Protein AF-A0A356QMM8-F1 (afdb_monomer_lite)

Sequence (227 aa):
PAAGADIGFFQDPDADRLAIASHTGDYLGEELTLALAADAVLMKSPGPVVINCSTSQLTVHLAQRHGAPCTLSAVGEANVVDEMLKRNAVLGGEGNGGVIDPRVGLVRDSFVAMALILERMAEGGTLTPLTNLIKDFPPLTIKKTKIVLPSGWSKQDVGNSFQRVADAFPEANVSRLDGVRIEFTDGWLLARASNTEPIVRIIAEAADEQQALSVIEHASKALLDQS

Structure (mmCIF, N/CA/C/O backbone):
data_AF-A0A356QMM8-F1
#
_entry.id   AF-A0A356QMM8-F1
#
loop_
_atom_site.group_PDB
_atom_site.id
_atom_site.type_symbol
_atom_site.label_atom_id
_atom_site.label_alt_id
_atom_site.label_comp_id
_atom_site.label_asym_id
_atom_site.label_entity_id
_atom_site.label_seq_id
_atom_site.pdbx_PDB_ins_code
_atom_site.Cartn_x
_atom_site.Cartn_y
_atom_site.Cartn_z
_atom_site.occupancy
_atom_site.B_iso_or_equiv
_atom_site.auth_seq_id
_atom_site.auth_comp_id
_atom_site.auth_asym_id
_atom_site.auth_atom_id
_atom_site.pdbx_PDB_model_num
ATOM 1 N N . PRO A 1 1 ? 20.519 14.710 -8.167 1.00 72.75 1 PRO A N 1
ATOM 2 C CA . PRO A 1 1 ? 21.406 14.197 -7.089 1.00 72.75 1 PRO A CA 1
ATOM 3 C C . PRO A 1 1 ? 22.885 14.333 -7.497 1.00 72.75 1 PRO A C 1
ATOM 5 O O . PRO A 1 1 ? 23.167 14.366 -8.691 1.00 72.75 1 PRO A O 1
ATOM 8 N N . ALA A 1 2 ? 23.824 14.407 -6.540 1.00 79.06 2 ALA A N 1
ATOM 9 C CA . ALA A 1 2 ? 25.257 14.614 -6.825 1.00 79.06 2 ALA A CA 1
ATOM 10 C C . ALA A 1 2 ? 25.879 13.526 -7.726 1.00 79.06 2 ALA A C 1
ATOM 12 O O . ALA A 1 2 ? 26.814 13.801 -8.467 1.00 79.06 2 ALA A O 1
ATOM 13 N N . ALA A 1 3 ? 25.329 12.310 -7.688 1.00 89.50 3 ALA A N 1
ATOM 14 C CA . ALA A 1 3 ? 25.775 11.179 -8.500 1.00 89.50 3 ALA A CA 1
ATOM 15 C C . ALA A 1 3 ? 25.244 11.183 -9.949 1.00 89.50 3 ALA A C 1
ATOM 17 O O . ALA A 1 3 ? 25.671 10.348 -10.736 1.00 89.50 3 ALA A O 1
ATOM 18 N N . GLY A 1 4 ? 24.298 12.065 -10.302 1.00 92.44 4 GLY A N 1
ATOM 19 C CA . GLY A 1 4 ? 23.699 12.092 -11.646 1.00 92.44 4 GLY A CA 1
ATOM 20 C C . GLY A 1 4 ? 22.912 10.830 -12.033 1.00 92.44 4 GLY A C 1
ATOM 21 O O . GLY A 1 4 ? 22.782 10.552 -13.216 1.00 92.44 4 GLY A O 1
ATOM 22 N N . ALA A 1 5 ? 22.425 10.058 -11.055 1.00 95.38 5 ALA A N 1
ATOM 23 C CA . ALA A 1 5 ? 21.687 8.813 -11.285 1.00 95.38 5 ALA A CA 1
ATOM 24 C C . ALA A 1 5 ? 20.228 9.046 -11.726 1.00 95.38 5 ALA A C 1
ATOM 26 O O . ALA A 1 5 ? 19.593 10.006 -11.281 1.00 95.38 5 ALA A O 1
ATOM 27 N N . ASP A 1 6 ? 19.690 8.120 -12.528 1.00 95.75 6 ASP A N 1
ATOM 28 C CA . ASP A 1 6 ? 18.309 8.151 -13.043 1.00 95.75 6 ASP A CA 1
ATOM 29 C C . ASP A 1 6 ? 17.243 7.757 -12.001 1.00 95.75 6 ASP A C 1
ATOM 31 O O . ASP A 1 6 ? 16.083 8.170 -12.085 1.00 95.75 6 ASP A O 1
ATOM 35 N N . ILE A 1 7 ? 17.633 6.954 -11.009 1.00 96.94 7 ILE A N 1
ATOM 36 C CA . ILE A 1 7 ? 16.779 6.457 -9.926 1.00 96.94 7 ILE A CA 1
ATOM 37 C C . ILE A 1 7 ? 17.621 6.172 -8.678 1.00 96.94 7 ILE A C 1
ATOM 39 O O . ILE A 1 7 ? 18.782 5.768 -8.775 1.00 96.94 7 ILE A O 1
ATOM 43 N N . GLY A 1 8 ? 17.037 6.397 -7.502 1.00 97.31 8 GLY A N 1
ATOM 44 C CA . GLY A 1 8 ? 17.577 5.968 -6.214 1.00 97.31 8 GLY A CA 1
ATOM 45 C C . GLY A 1 8 ? 16.727 4.858 -5.605 1.00 97.31 8 GLY A C 1
ATOM 46 O O . GLY A 1 8 ? 15.501 4.930 -5.657 1.00 97.31 8 GLY A O 1
ATOM 47 N N . PHE A 1 9 ? 17.381 3.868 -5.003 1.00 97.94 9 PHE A N 1
ATOM 48 C CA . PHE A 1 9 ? 16.753 2.736 -4.328 1.00 97.94 9 PHE A CA 1
ATOM 49 C C . PHE A 1 9 ? 17.145 2.714 -2.850 1.00 97.94 9 PHE A C 1
ATOM 51 O O . PHE A 1 9 ? 18.323 2.858 -2.522 1.00 97.94 9 PHE A O 1
ATOM 58 N N . PHE A 1 10 ? 16.165 2.514 -1.969 1.00 97.75 10 PHE A N 1
ATOM 59 C CA . PHE A 1 10 ? 16.355 2.437 -0.521 1.00 97.75 10 PHE A CA 1
ATOM 60 C C . PHE A 1 10 ? 15.723 1.149 -0.004 1.00 97.75 10 PHE A C 1
ATOM 62 O O . PHE A 1 10 ? 14.501 1.009 -0.025 1.00 97.75 10 PHE A O 1
ATOM 69 N N . GLN A 1 11 ? 16.562 0.215 0.434 1.00 97.94 11 GLN A N 1
ATOM 70 C CA . GLN A 1 11 ? 16.138 -1.056 1.015 1.00 97.94 11 GLN A CA 1
ATOM 71 C C . GLN A 1 11 ? 16.093 -0.963 2.538 1.00 97.94 11 GLN A C 1
ATOM 73 O O . GLN A 1 11 ? 16.835 -0.184 3.147 1.00 97.94 11 GLN A O 1
ATOM 78 N N . ASP A 1 12 ? 15.248 -1.782 3.150 1.00 96.75 12 ASP A N 1
ATOM 79 C CA . ASP A 1 12 ? 15.320 -2.059 4.578 1.00 96.75 12 ASP A CA 1
ATOM 80 C C . ASP A 1 12 ? 16.389 -3.136 4.893 1.00 96.75 12 ASP A C 1
ATOM 82 O O . ASP A 1 12 ? 17.000 -3.686 3.972 1.00 96.75 12 ASP A O 1
ATOM 86 N N . PRO A 1 13 ? 16.728 -3.382 6.177 1.00 97.38 13 PRO A N 1
ATOM 87 C CA . PRO A 1 13 ? 17.906 -4.177 6.543 1.00 97.38 13 PRO A CA 1
ATOM 88 C C . PRO A 1 13 ? 17.932 -5.623 6.031 1.00 97.38 13 PRO A C 1
ATOM 90 O O . PRO A 1 13 ? 19.019 -6.174 5.863 1.00 97.38 13 PRO A O 1
ATOM 93 N N . ASP A 1 14 ? 16.771 -6.241 5.820 1.00 97.06 14 ASP A N 1
ATOM 94 C CA . ASP A 1 14 ? 16.610 -7.593 5.276 1.00 97.06 14 ASP A CA 1
ATOM 95 C C . ASP A 1 14 ? 16.227 -7.609 3.787 1.00 97.06 14 ASP A C 1
ATOM 97 O O . ASP A 1 14 ? 16.097 -8.688 3.210 1.00 97.06 14 ASP A O 1
ATOM 101 N N . ALA A 1 15 ? 16.162 -6.435 3.147 1.00 97.06 15 ALA A N 1
ATOM 102 C CA . ALA A 1 15 ? 15.939 -6.257 1.715 1.00 97.06 15 ALA A CA 1
ATOM 103 C C . ALA A 1 15 ? 14.609 -6.839 1.202 1.00 97.06 15 ALA A C 1
ATOM 105 O O . ALA A 1 15 ? 14.514 -7.246 0.038 1.00 97.06 15 ALA A O 1
ATOM 106 N N . ASP A 1 16 ? 13.564 -6.829 2.027 1.00 97.25 16 ASP A N 1
ATOM 107 C CA . ASP A 1 16 ? 12.225 -7.258 1.616 1.00 97.25 16 ASP A CA 1
ATOM 108 C C . ASP A 1 16 ? 11.363 -6.087 1.106 1.00 97.25 16 ASP A C 1
ATOM 110 O O . ASP A 1 16 ? 10.404 -6.294 0.359 1.00 97.25 16 ASP A O 1
ATOM 114 N N . ARG A 1 17 ? 11.745 -4.841 1.420 1.00 98.06 17 ARG A N 1
ATOM 115 C CA . ARG A 1 17 ? 11.043 -3.619 1.001 1.00 98.06 17 ARG A CA 1
ATOM 116 C C . ARG A 1 17 ? 11.921 -2.668 0.219 1.00 98.06 17 ARG A C 1
ATOM 118 O O . ARG A 1 17 ? 13.143 -2.629 0.360 1.00 98.06 17 ARG A O 1
ATOM 125 N N . LEU A 1 18 ? 11.258 -1.855 -0.596 1.00 98.50 18 LEU A N 1
ATOM 126 C CA . LEU A 1 18 ? 11.905 -0.857 -1.425 1.00 98.50 18 LEU A CA 1
ATOM 127 C C . LEU A 1 18 ? 11.137 0.464 -1.407 1.00 98.50 18 LEU A C 1
ATOM 129 O O . LEU A 1 18 ? 9.960 0.518 -1.761 1.00 98.50 18 LEU A O 1
ATOM 133 N N . ALA A 1 19 ? 11.836 1.545 -1.080 1.00 98.00 19 ALA A N 1
ATOM 134 C CA . ALA A 1 19 ? 11.421 2.899 -1.418 1.00 98.00 19 ALA A CA 1
ATOM 135 C C . ALA A 1 19 ? 12.296 3.450 -2.548 1.00 98.00 19 ALA A C 1
ATOM 137 O O . ALA A 1 19 ? 13.434 3.008 -2.749 1.00 98.00 19 ALA A O 1
ATOM 138 N N . ILE A 1 20 ? 11.768 4.427 -3.284 1.00 97.81 20 ILE A N 1
ATOM 139 C CA . ILE A 1 20 ? 12.433 4.978 -4.468 1.00 97.81 20 ILE A CA 1
ATOM 140 C C . ILE A 1 20 ? 12.565 6.503 -4.421 1.00 97.81 20 ILE A C 1
ATOM 142 O O . ILE A 1 20 ? 11.810 7.202 -3.742 1.00 97.81 20 ILE A O 1
ATOM 146 N N . ALA A 1 21 ? 13.542 7.026 -5.160 1.00 96.75 21 ALA A N 1
ATOM 147 C CA . ALA A 1 21 ? 13.693 8.451 -5.443 1.00 96.75 21 ALA A CA 1
ATOM 148 C C . ALA A 1 21 ? 13.945 8.698 -6.931 1.00 96.75 21 ALA A C 1
ATOM 150 O O . ALA A 1 21 ? 14.512 7.860 -7.633 1.00 96.75 21 ALA A O 1
ATOM 151 N N . SER A 1 22 ? 13.536 9.868 -7.409 1.00 95.75 22 SER A N 1
ATOM 152 C CA . SER A 1 22 ? 13.703 10.280 -8.802 1.00 95.75 22 SER A CA 1
ATOM 153 C C . SER A 1 22 ? 15.119 10.786 -9.115 1.00 95.75 22 SER A C 1
ATOM 155 O O . SER A 1 22 ? 15.897 11.160 -8.233 1.00 95.75 22 SER A O 1
ATOM 157 N N . HIS A 1 23 ? 15.413 10.929 -10.410 1.00 94.94 23 HIS A N 1
ATOM 158 C CA . HIS A 1 23 ? 16.599 11.632 -10.911 1.00 94.94 23 HIS A CA 1
ATOM 159 C C . HIS A 1 23 ? 16.689 13.115 -10.493 1.00 94.94 23 HIS A C 1
ATOM 161 O O . HIS A 1 23 ? 17.763 13.707 -10.571 1.00 94.94 23 HIS A O 1
ATOM 167 N N . THR A 1 24 ? 15.600 13.744 -10.038 1.00 93.69 24 THR A N 1
ATOM 168 C CA . THR A 1 24 ? 15.622 15.106 -9.467 1.0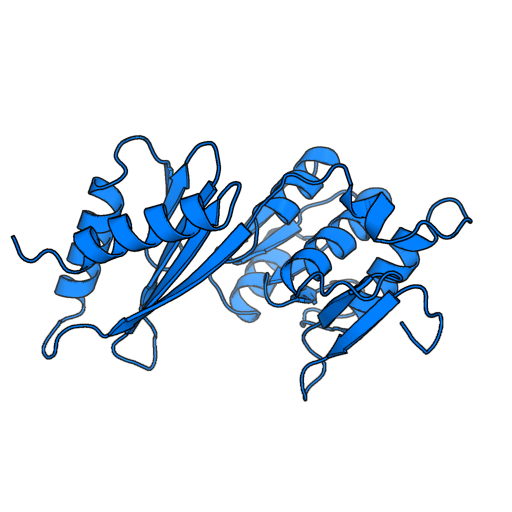0 93.69 24 THR A CA 1
ATOM 169 C C . THR A 1 24 ? 16.046 15.106 -7.996 1.00 93.69 24 THR A C 1
ATOM 171 O O . THR A 1 24 ? 16.480 16.135 -7.484 1.00 93.69 24 THR A O 1
ATOM 174 N N . GLY A 1 25 ? 16.059 13.937 -7.345 1.00 92.44 25 GLY A N 1
ATOM 175 C CA . GLY A 1 25 ? 16.350 13.774 -5.920 1.00 92.44 25 GLY A CA 1
ATOM 176 C C . GLY A 1 25 ? 15.102 13.771 -5.037 1.00 92.44 25 GLY A C 1
ATOM 177 O O . GLY A 1 25 ? 15.242 13.755 -3.816 1.00 92.44 25 GLY A O 1
ATOM 178 N N . ASP A 1 26 ? 13.908 13.768 -5.632 1.00 93.00 26 ASP A N 1
ATOM 179 C CA . ASP A 1 26 ? 12.653 13.729 -4.889 1.00 93.00 26 ASP A CA 1
ATOM 180 C C . ASP A 1 26 ? 12.434 12.328 -4.320 1.00 93.00 26 ASP A C 1
ATOM 182 O O . ASP A 1 26 ? 12.517 11.331 -5.042 1.00 93.00 26 ASP A O 1
ATOM 186 N N . TYR A 1 27 ? 12.144 12.251 -3.020 1.00 93.88 27 TYR A N 1
ATOM 187 C CA . TYR A 1 27 ? 11.723 11.010 -2.382 1.00 93.88 27 TYR A CA 1
ATOM 188 C C . TYR A 1 27 ? 10.287 10.692 -2.796 1.00 93.88 27 TYR A C 1
ATOM 190 O O . TYR A 1 27 ? 9.370 11.465 -2.529 1.00 93.88 27 TYR A O 1
ATOM 198 N N . LEU A 1 28 ? 10.105 9.547 -3.446 1.00 93.12 28 LEU A N 1
ATOM 199 C CA . LEU A 1 28 ? 8.828 9.112 -4.009 1.00 93.12 28 LEU A CA 1
ATOM 200 C C . LEU A 1 28 ? 8.120 8.072 -3.125 1.00 93.12 28 LEU A C 1
ATOM 202 O O . LEU A 1 28 ? 6.950 7.770 -3.338 1.00 93.12 28 LEU A O 1
ATOM 206 N N . GLY A 1 29 ? 8.794 7.561 -2.094 1.00 92.75 29 GLY A N 1
ATOM 207 C CA . GLY A 1 29 ? 8.176 6.672 -1.118 1.00 92.75 29 GLY A CA 1
ATOM 208 C C . GLY A 1 29 ? 8.134 5.204 -1.525 1.00 92.75 29 GLY A C 1
ATOM 209 O O . GLY A 1 29 ? 8.690 4.784 -2.538 1.00 92.75 29 GLY A O 1
ATOM 210 N N . GLU A 1 30 ? 7.492 4.429 -0.658 1.00 94.75 30 GLU A N 1
ATOM 211 C CA . GLU A 1 30 ? 7.343 2.973 -0.733 1.00 94.75 30 GLU A CA 1
ATOM 212 C C . GLU A 1 30 ? 6.118 2.542 -1.561 1.00 94.75 30 GLU A C 1
ATOM 214 O O . GLU A 1 30 ? 6.175 1.574 -2.313 1.00 94.75 30 GLU A O 1
ATOM 219 N N . GLU A 1 31 ? 5.023 3.302 -1.499 1.00 93.50 31 GLU A N 1
ATOM 220 C CA . GLU A 1 31 ? 3.754 2.953 -2.157 1.00 93.50 31 GLU A CA 1
ATOM 221 C C . GLU A 1 31 ? 3.892 2.934 -3.693 1.00 93.50 31 GLU A C 1
ATOM 223 O O . GLU A 1 31 ? 3.302 2.091 -4.375 1.00 93.50 31 GLU A O 1
ATOM 228 N N . LEU A 1 32 ? 4.727 3.826 -4.249 1.00 95.69 32 LEU A N 1
ATOM 229 C CA . LEU A 1 32 ? 4.990 3.891 -5.690 1.00 95.69 32 LEU A CA 1
ATOM 230 C C . LEU A 1 32 ? 5.746 2.670 -6.223 1.00 95.69 32 LEU A C 1
ATOM 232 O O . LEU A 1 32 ? 5.600 2.339 -7.399 1.00 95.69 32 LEU A O 1
ATOM 236 N N . THR A 1 33 ? 6.515 1.987 -5.378 1.00 97.69 33 THR A N 1
ATOM 237 C CA . THR A 1 33 ? 7.254 0.782 -5.758 1.00 97.69 33 THR A CA 1
ATOM 238 C C . THR A 1 33 ? 6.309 -0.298 -6.276 1.00 97.69 33 THR A C 1
ATOM 240 O O . THR A 1 33 ? 6.485 -0.798 -7.387 1.00 97.69 33 THR A O 1
ATOM 243 N N . LEU A 1 34 ? 5.282 -0.637 -5.490 1.00 97.88 34 LEU A N 1
ATOM 244 C CA . LEU A 1 34 ? 4.334 -1.691 -5.849 1.00 97.88 34 LEU A CA 1
ATOM 245 C C . LEU A 1 34 ? 3.468 -1.287 -7.046 1.00 97.88 34 LEU A C 1
ATOM 247 O O . LEU A 1 34 ? 3.221 -2.106 -7.928 1.00 97.88 34 LEU A O 1
ATOM 251 N N . ALA A 1 35 ? 3.072 -0.016 -7.115 1.00 96.94 35 ALA A N 1
ATOM 252 C CA . ALA A 1 35 ? 2.324 0.531 -8.239 1.00 96.94 35 ALA A CA 1
ATOM 253 C C . ALA A 1 35 ? 3.096 0.408 -9.568 1.00 96.94 35 ALA A C 1
ATOM 255 O O . ALA A 1 35 ? 2.562 -0.098 -10.554 1.00 96.94 35 ALA A O 1
ATOM 256 N N . LEU A 1 36 ? 4.369 0.818 -9.595 1.00 97.31 36 LEU A N 1
ATOM 257 C CA . LEU A 1 36 ? 5.214 0.720 -10.789 1.00 97.31 36 LEU A CA 1
ATOM 258 C C . LEU A 1 36 ? 5.529 -0.733 -11.159 1.00 97.31 36 LEU A C 1
ATOM 260 O O . LEU A 1 36 ? 5.536 -1.064 -12.344 1.00 97.31 36 LEU A O 1
ATOM 264 N N . ALA A 1 37 ? 5.742 -1.605 -10.170 1.00 98.12 37 ALA A N 1
ATOM 265 C CA . ALA A 1 37 ? 5.911 -3.036 -10.407 1.00 98.12 37 ALA A CA 1
ATOM 266 C C . ALA A 1 37 ? 4.646 -3.669 -11.018 1.00 98.12 37 ALA A C 1
ATOM 268 O O . ALA A 1 37 ? 4.746 -4.453 -11.962 1.00 98.12 37 ALA A O 1
ATOM 269 N N . ALA A 1 38 ? 3.457 -3.286 -10.538 1.00 97.88 38 ALA A N 1
ATOM 270 C CA . ALA A 1 38 ? 2.182 -3.706 -11.118 1.00 97.88 38 ALA A CA 1
ATOM 271 C C . ALA A 1 38 ? 2.031 -3.228 -12.564 1.00 97.88 38 ALA A C 1
ATOM 273 O O . ALA A 1 38 ? 1.668 -4.027 -13.424 1.00 97.88 38 ALA A O 1
ATOM 274 N N . ASP A 1 39 ? 2.370 -1.969 -12.850 1.00 96.62 39 ASP A N 1
ATOM 275 C CA . ASP A 1 39 ? 2.361 -1.432 -14.214 1.00 96.62 39 ASP A CA 1
ATOM 276 C C . ASP A 1 39 ? 3.292 -2.244 -15.136 1.00 96.62 39 ASP A C 1
ATOM 278 O O . ASP A 1 39 ? 2.888 -2.650 -16.223 1.00 96.62 39 ASP A O 1
ATOM 282 N N . ALA A 1 40 ? 4.508 -2.561 -14.672 1.00 97.38 40 ALA A N 1
ATOM 283 C CA . ALA A 1 40 ? 5.493 -3.353 -15.413 1.00 97.38 40 ALA A CA 1
ATOM 284 C C . ALA A 1 40 ? 4.982 -4.757 -15.769 1.00 97.38 40 ALA A C 1
ATOM 286 O O . ALA A 1 40 ? 5.049 -5.182 -16.926 1.00 97.38 40 ALA A O 1
ATOM 287 N N . VAL A 1 41 ? 4.460 -5.480 -14.772 1.00 98.12 41 VAL A N 1
ATOM 288 C CA . VAL A 1 41 ? 3.997 -6.860 -14.953 1.00 98.12 41 VAL A CA 1
ATOM 289 C C . VAL A 1 41 ? 2.751 -6.907 -15.824 1.00 98.12 41 VAL A C 1
ATOM 291 O O . VAL A 1 41 ? 2.695 -7.707 -16.757 1.00 98.12 41 VAL A O 1
ATOM 294 N N . LEU A 1 42 ? 1.771 -6.039 -15.575 1.00 97.75 42 LEU A N 1
ATOM 295 C CA . LEU A 1 42 ? 0.487 -6.078 -16.273 1.00 97.75 42 LEU A CA 1
ATOM 296 C C . LEU A 1 42 ? 0.588 -5.706 -17.754 1.00 97.75 42 LEU A C 1
ATOM 298 O O . LEU A 1 42 ? -0.170 -6.248 -18.557 1.00 97.75 42 LEU A O 1
ATOM 302 N N . MET A 1 43 ? 1.568 -4.882 -18.139 1.00 94.44 43 MET A N 1
ATOM 303 C CA . MET A 1 43 ? 1.869 -4.613 -19.550 1.00 94.44 43 MET A CA 1
ATOM 304 C C . MET A 1 43 ? 2.248 -5.874 -20.345 1.00 94.44 43 MET A C 1
ATOM 306 O O . MET A 1 43 ? 2.044 -5.916 -21.558 1.00 94.44 43 MET A O 1
ATOM 310 N N . LYS A 1 44 ? 2.810 -6.896 -19.686 1.00 94.12 44 LYS A N 1
ATOM 311 C CA . LYS A 1 44 ? 3.336 -8.112 -20.337 1.00 94.12 44 LYS A CA 1
ATOM 312 C C . LYS A 1 44 ? 2.518 -9.352 -20.023 1.00 94.12 44 LYS A C 1
ATOM 314 O O . LYS A 1 44 ? 2.449 -10.281 -20.823 1.00 94.12 44 LYS A O 1
ATOM 319 N N . SER A 1 45 ? 1.947 -9.405 -18.831 1.00 94.81 45 SER A N 1
ATOM 320 C CA . SER A 1 45 ? 1.225 -10.551 -18.295 1.00 94.81 45 SER A CA 1
ATOM 321 C C . SER A 1 45 ? -0.029 -10.061 -17.573 1.00 94.81 45 SER A C 1
ATOM 323 O O . SER A 1 45 ? -0.031 -9.953 -16.346 1.00 94.81 45 SER A O 1
ATOM 325 N N . PRO A 1 46 ? -1.105 -9.755 -18.321 1.00 95.25 46 PRO A N 1
ATOM 326 C CA . PRO A 1 46 ? -2.384 -9.407 -17.724 1.00 95.25 46 PRO A CA 1
ATOM 327 C C . PRO A 1 46 ? -2.883 -10.542 -16.826 1.00 95.25 46 PRO A C 1
ATOM 329 O O . PRO A 1 46 ? -2.885 -11.708 -17.223 1.00 95.25 46 PRO A O 1
ATOM 332 N N . GLY A 1 47 ? -3.333 -10.208 -15.621 1.00 97.88 47 GLY A N 1
ATOM 333 C CA . GLY A 1 47 ? -3.854 -11.193 -14.683 1.00 97.88 47 GLY A CA 1
ATOM 334 C C . GLY A 1 47 ? -4.153 -10.599 -13.311 1.00 97.88 47 GLY A C 1
ATOM 335 O O . GLY A 1 47 ? -3.986 -9.397 -13.115 1.00 97.88 47 GLY A O 1
ATOM 336 N N . PRO A 1 48 ? -4.627 -11.413 -12.355 1.00 98.50 48 PRO A N 1
ATOM 337 C CA . PRO A 1 48 ? -5.030 -10.914 -11.048 1.00 98.50 48 PRO A CA 1
ATOM 338 C C . PRO A 1 48 ? -3.858 -10.349 -10.247 1.00 98.50 48 PRO A C 1
ATOM 340 O O . PRO A 1 48 ? -2.790 -10.952 -10.198 1.00 98.50 48 PRO A O 1
ATOM 343 N N . VAL A 1 49 ? -4.084 -9.226 -9.572 1.00 98.81 49 VAL A N 1
ATOM 344 C CA . VAL A 1 49 ? -3.155 -8.626 -8.609 1.00 98.81 49 VAL A CA 1
ATOM 345 C C . VAL A 1 49 ? -3.749 -8.735 -7.210 1.00 98.81 49 VAL A C 1
ATOM 347 O O . VAL A 1 49 ? -4.957 -8.567 -7.028 1.00 98.81 49 VAL A O 1
ATOM 350 N N . VAL A 1 50 ? -2.914 -9.005 -6.210 1.00 98.81 50 VAL A N 1
ATOM 351 C CA . VAL A 1 50 ? -3.334 -9.048 -4.803 1.00 98.81 50 VAL A CA 1
ATOM 352 C C . VAL A 1 50 ? -2.498 -8.083 -3.980 1.00 98.81 50 VAL A C 1
ATOM 354 O O . VAL A 1 50 ? -1.282 -8.201 -3.928 1.00 98.81 50 VAL A O 1
ATOM 357 N N . ILE A 1 51 ? -3.146 -7.152 -3.294 1.00 98.50 51 ILE A N 1
ATOM 358 C CA . ILE A 1 51 ? -2.477 -6.223 -2.379 1.00 98.50 51 ILE A CA 1
ATOM 359 C C . ILE A 1 51 ? -3.122 -6.295 -1.005 1.00 98.50 51 ILE A C 1
ATOM 361 O O . ILE A 1 51 ? -4.287 -6.666 -0.889 1.00 98.50 51 ILE A O 1
ATOM 365 N N . ASN A 1 52 ? -2.418 -5.907 0.052 1.00 97.94 52 ASN A N 1
ATOM 366 C CA . ASN A 1 52 ? -3.087 -5.794 1.344 1.00 97.94 52 ASN A CA 1
ATOM 367 C C . ASN A 1 52 ? -4.048 -4.588 1.404 1.00 97.94 52 ASN A C 1
ATOM 369 O O . ASN A 1 52 ? -3.897 -3.592 0.695 1.00 97.94 52 ASN A O 1
ATOM 373 N N . CYS A 1 53 ? -5.001 -4.626 2.332 1.00 96.94 53 CYS A N 1
ATOM 374 C CA . CYS A 1 53 ? -5.995 -3.570 2.527 1.00 96.94 53 CYS A CA 1
ATOM 375 C C . CYS A 1 53 ? -5.454 -2.277 3.167 1.00 96.94 53 CYS A C 1
ATOM 377 O O . CYS A 1 53 ? -6.248 -1.437 3.586 1.00 96.94 53 CYS A O 1
ATOM 379 N N . SER A 1 54 ? -4.135 -2.115 3.292 1.00 96.19 54 SER A N 1
ATOM 380 C CA . SER A 1 54 ? -3.479 -0.867 3.718 1.00 96.19 54 SER A CA 1
ATOM 381 C C . SER A 1 54 ? -2.657 -0.208 2.608 1.00 96.19 54 SER A C 1
ATOM 383 O O . SER A 1 54 ? -2.017 0.808 2.857 1.00 96.19 54 SER A O 1
ATOM 385 N N . THR A 1 55 ? -2.662 -0.801 1.414 1.00 96.62 55 THR A N 1
ATOM 386 C CA . THR A 1 55 ? -1.930 -0.324 0.240 1.00 96.62 55 THR A CA 1
ATOM 387 C C . THR A 1 55 ? -2.699 0.801 -0.447 1.00 96.62 55 THR A C 1
ATOM 389 O O . THR A 1 55 ? -3.935 0.795 -0.457 1.00 96.62 55 THR A O 1
ATOM 392 N N . SER A 1 56 ? -1.968 1.741 -1.047 1.00 95.31 56 SER A N 1
ATOM 393 C CA . SER A 1 56 ? -2.528 2.786 -1.907 1.00 95.31 56 SER A CA 1
ATOM 394 C C . SER A 1 56 ? -3.485 2.258 -2.982 1.00 95.31 56 SER A C 1
ATOM 396 O O . SER A 1 56 ? -3.214 1.251 -3.648 1.00 95.31 56 SER A O 1
ATOM 398 N N . GLN A 1 57 ? -4.567 3.004 -3.233 1.00 94.25 57 GLN A N 1
ATOM 399 C CA . GLN A 1 57 ? -5.449 2.786 -4.382 1.00 94.25 57 GLN A CA 1
ATOM 400 C C . GLN A 1 57 ? -4.741 2.991 -5.716 1.00 94.25 57 GLN A C 1
ATOM 402 O O . GLN A 1 57 ? -5.262 2.563 -6.742 1.00 94.25 57 GLN A O 1
ATOM 407 N N . LEU A 1 58 ? -3.544 3.575 -5.732 1.00 94.75 58 LEU A N 1
ATOM 408 C CA . LEU A 1 58 ? -2.770 3.716 -6.952 1.00 94.75 58 LEU A CA 1
ATOM 409 C C . LEU A 1 58 ? -2.540 2.366 -7.651 1.00 94.75 58 LEU A C 1
ATOM 411 O O . LEU A 1 58 ? -2.695 2.271 -8.867 1.00 94.75 58 LEU A O 1
ATOM 415 N N . THR A 1 59 ? -2.247 1.304 -6.896 1.00 96.06 59 THR A N 1
ATOM 416 C CA . THR A 1 59 ? -2.071 -0.039 -7.478 1.00 96.06 59 THR A CA 1
ATOM 417 C C . THR A 1 59 ? -3.386 -0.584 -8.041 1.00 96.06 59 THR A C 1
ATOM 419 O O . THR A 1 59 ? -3.394 -1.222 -9.093 1.00 96.06 59 THR A O 1
ATOM 422 N N . VAL A 1 60 ? -4.516 -0.283 -7.391 1.00 95.44 60 VAL A N 1
ATOM 423 C CA . VAL A 1 60 ? -5.858 -0.644 -7.879 1.00 95.44 60 VAL A CA 1
ATOM 424 C C . VAL A 1 60 ? -6.166 0.088 -9.186 1.00 95.44 60 VAL A C 1
ATOM 426 O O . VAL A 1 60 ? -6.598 -0.536 -10.151 1.00 95.44 60 VAL A O 1
ATOM 429 N N . HIS A 1 61 ? -5.888 1.391 -9.244 1.00 94.31 61 HIS A N 1
ATOM 430 C CA . HIS A 1 61 ? -6.070 2.229 -10.430 1.00 94.31 61 HIS A CA 1
ATOM 431 C C . HIS A 1 61 ? -5.236 1.739 -11.616 1.00 94.31 61 HIS A C 1
ATOM 433 O O . HIS A 1 61 ? -5.734 1.651 -12.739 1.00 94.31 61 HIS A O 1
ATOM 439 N N . LEU A 1 62 ? -3.976 1.367 -11.381 1.00 95.06 62 LEU A N 1
ATOM 440 C CA . LEU A 1 62 ? -3.118 0.816 -12.431 1.00 95.06 62 LEU A CA 1
ATOM 441 C C . LEU A 1 62 ? -3.587 -0.565 -12.887 1.00 95.06 62 LEU A C 1
ATOM 443 O O . LEU A 1 62 ? -3.638 -0.815 -14.089 1.00 95.06 62 LEU A O 1
ATOM 447 N N . ALA A 1 63 ? -4.020 -1.430 -11.969 1.00 96.94 63 ALA A N 1
ATOM 448 C CA . ALA A 1 63 ? -4.628 -2.701 -12.346 1.00 96.94 63 ALA A CA 1
ATOM 449 C C . ALA A 1 63 ? -5.871 -2.496 -13.230 1.00 96.94 63 ALA A C 1
ATOM 451 O O . ALA A 1 63 ? -5.978 -3.102 -14.296 1.00 96.94 63 ALA A O 1
ATOM 452 N N . GLN A 1 64 ? -6.758 -1.569 -12.858 1.00 95.62 64 GLN A N 1
ATOM 453 C CA . GLN A 1 64 ? -7.938 -1.214 -13.651 1.00 95.62 64 GLN A CA 1
ATOM 454 C C . GLN A 1 64 ? -7.574 -0.661 -15.034 1.00 95.62 64 GLN A C 1
ATOM 456 O O . GLN A 1 64 ? -8.207 -1.035 -16.021 1.00 95.62 64 GLN A O 1
ATOM 461 N N . ARG A 1 65 ? -6.532 0.175 -15.133 1.00 94.88 65 ARG A N 1
ATOM 462 C CA . ARG A 1 65 ? -6.022 0.711 -16.407 1.00 94.88 65 ARG A CA 1
ATOM 463 C C . ARG A 1 65 ? -5.600 -0.395 -17.382 1.00 94.88 65 ARG A C 1
ATOM 465 O O . ARG A 1 65 ? -5.776 -0.229 -18.585 1.00 94.88 65 ARG A O 1
ATOM 472 N N . HIS A 1 66 ? -5.104 -1.519 -16.868 1.00 96.19 66 HIS A N 1
ATOM 473 C CA . HIS A 1 66 ? -4.751 -2.711 -17.653 1.00 96.19 66 HIS A CA 1
ATOM 474 C C . HIS A 1 66 ? -5.892 -3.729 -17.797 1.00 96.19 66 HIS A C 1
ATOM 476 O O . HIS A 1 66 ? -5.689 -4.807 -18.352 1.00 96.19 66 HIS A O 1
ATOM 482 N N . GLY A 1 67 ? -7.093 -3.428 -17.294 1.00 97.50 67 GLY A N 1
ATOM 483 C CA . GLY A 1 67 ? -8.220 -4.367 -17.295 1.00 97.50 67 GLY A CA 1
ATOM 484 C C . GLY A 1 67 ? -8.012 -5.584 -16.384 1.00 97.50 67 GLY A C 1
ATOM 485 O O . GLY A 1 67 ? -8.646 -6.620 -16.584 1.00 97.50 67 GLY A O 1
ATOM 486 N N . ALA A 1 68 ? -7.122 -5.476 -15.396 1.00 97.94 68 ALA A N 1
ATOM 487 C CA . ALA A 1 68 ? -6.761 -6.544 -14.477 1.00 97.94 68 ALA A CA 1
ATOM 488 C C . ALA A 1 68 ? -7.538 -6.445 -13.150 1.00 97.94 68 ALA A C 1
ATOM 490 O O . ALA A 1 68 ? -7.698 -5.349 -12.604 1.00 97.94 68 ALA A O 1
ATOM 491 N N . PRO A 1 69 ? -8.006 -7.572 -12.581 1.00 97.94 69 PRO A N 1
ATOM 492 C CA . PRO A 1 69 ? -8.651 -7.553 -11.277 1.00 97.94 69 PRO A CA 1
ATOM 493 C C . PRO A 1 69 ? -7.612 -7.340 -10.170 1.00 97.94 69 PRO A C 1
ATOM 495 O O . PRO A 1 69 ? -6.610 -8.048 -10.114 1.00 97.94 69 PRO A O 1
ATOM 498 N N . CYS A 1 70 ? -7.882 -6.414 -9.251 1.00 98.25 70 CYS A N 1
ATOM 499 C CA . CYS A 1 70 ? -7.086 -6.205 -8.042 1.00 98.25 70 CYS A CA 1
ATOM 500 C C . CYS A 1 70 ? -7.902 -6.619 -6.814 1.00 98.25 70 CYS A C 1
ATOM 502 O O . CYS A 1 70 ? -9.052 -6.208 -6.669 1.00 98.25 70 CYS A O 1
ATOM 504 N N . THR A 1 71 ? -7.335 -7.456 -5.948 1.00 98.25 71 THR A N 1
ATOM 505 C CA . THR A 1 71 ? -8.002 -7.949 -4.734 1.00 98.25 71 THR A CA 1
ATOM 506 C C . THR A 1 71 ? -7.264 -7.482 -3.492 1.00 98.25 71 THR A C 1
ATOM 508 O O . THR A 1 71 ? -6.041 -7.576 -3.431 1.00 98.25 71 THR A O 1
ATOM 511 N N . LEU A 1 72 ? -8.020 -7.051 -2.482 1.00 98.12 72 LEU A N 1
ATOM 512 C CA . LEU A 1 72 ? -7.489 -6.764 -1.157 1.00 98.12 72 LEU A CA 1
ATOM 513 C C . LEU A 1 72 ? -7.406 -8.029 -0.286 1.00 98.12 72 LEU A C 1
ATOM 515 O O . LEU A 1 72 ? -8.391 -8.757 -0.157 1.00 98.12 72 LEU A O 1
ATOM 519 N N . SER A 1 73 ? -6.267 -8.249 0.369 1.00 98.31 73 SER A N 1
ATOM 520 C CA . SER A 1 73 ? -6.096 -9.199 1.476 1.00 98.31 73 SER A CA 1
ATOM 521 C C . SER A 1 73 ? -6.044 -8.474 2.827 1.00 98.31 73 SER A C 1
ATOM 523 O O . SER A 1 73 ? -5.879 -7.252 2.891 1.00 98.31 73 SER A O 1
ATOM 525 N N . ALA A 1 74 ? -6.128 -9.223 3.930 1.00 97.69 74 ALA A N 1
ATOM 526 C CA . ALA A 1 74 ? -5.694 -8.705 5.228 1.00 97.69 74 ALA A CA 1
ATOM 527 C C . ALA A 1 74 ? -4.195 -8.343 5.186 1.00 97.69 74 ALA A C 1
ATOM 529 O O . ALA A 1 74 ? -3.453 -8.828 4.326 1.00 97.69 74 ALA A O 1
ATOM 530 N N . VAL A 1 75 ? -3.739 -7.485 6.099 1.00 96.38 75 VAL A N 1
ATOM 531 C CA . VAL A 1 75 ? -2.335 -7.043 6.138 1.00 96.38 75 VAL A CA 1
ATOM 532 C C . VAL A 1 75 ? -1.417 -8.166 6.622 1.00 96.38 75 VAL A C 1
ATOM 534 O O . VAL A 1 75 ? -1.773 -8.928 7.522 1.00 96.38 75 VAL A O 1
ATOM 537 N N . GLY A 1 76 ? -0.213 -8.234 6.051 1.00 95.62 76 GLY A N 1
ATOM 538 C CA . GLY A 1 76 ? 0.803 -9.251 6.300 1.00 95.62 76 GLY A CA 1
ATOM 539 C C . GLY A 1 76 ? 1.034 -10.145 5.081 1.00 95.62 76 GLY A C 1
ATOM 540 O O . GLY A 1 76 ? 0.083 -10.662 4.500 1.00 95.62 76 GLY A O 1
ATOM 541 N N . GLU A 1 77 ? 2.305 -10.374 4.749 1.00 97.06 77 GLU A N 1
ATOM 542 C CA . GLU A 1 77 ? 2.757 -11.181 3.603 1.00 97.06 77 GLU A CA 1
ATOM 543 C C . GLU A 1 77 ? 2.032 -12.519 3.463 1.00 97.06 77 GLU A C 1
ATOM 545 O O . GLU A 1 77 ? 1.534 -12.819 2.385 1.00 97.06 77 GLU A O 1
ATOM 550 N N . ALA A 1 78 ? 1.898 -13.295 4.542 1.00 97.69 78 ALA A N 1
ATOM 551 C CA . ALA A 1 78 ? 1.223 -14.593 4.487 1.00 97.69 78 ALA A CA 1
ATOM 552 C C . ALA A 1 78 ? -0.226 -14.482 3.976 1.00 97.69 78 ALA A C 1
ATOM 554 O O . ALA A 1 78 ? -0.652 -15.284 3.151 1.00 97.69 78 ALA A O 1
ATOM 555 N N . ASN A 1 79 ? -0.962 -13.445 4.394 1.00 98.38 79 ASN A N 1
ATOM 556 C CA . ASN A 1 79 ? -2.330 -13.208 3.928 1.00 98.38 79 ASN A CA 1
ATOM 557 C C . ASN A 1 79 ? -2.368 -12.825 2.442 1.00 98.38 79 ASN A C 1
ATOM 559 O O . ASN A 1 79 ? -3.288 -13.225 1.729 1.00 98.38 79 ASN A O 1
ATOM 563 N N . VAL A 1 80 ? -1.381 -12.050 1.982 1.00 98.69 80 VAL A N 1
ATOM 564 C CA . VAL A 1 80 ? -1.231 -11.689 0.566 1.00 98.69 80 VAL A CA 1
ATOM 565 C C . VAL A 1 80 ? -0.925 -12.944 -0.250 1.00 98.69 80 VAL A C 1
ATOM 567 O O . VAL A 1 80 ? -1.625 -13.218 -1.218 1.00 98.69 80 VAL A O 1
ATOM 570 N N . VAL A 1 81 ? 0.060 -13.743 0.165 1.00 98.75 81 VAL A N 1
ATOM 571 C CA . VAL A 1 81 ? 0.479 -14.979 -0.515 1.00 98.75 81 VAL A CA 1
ATOM 572 C C . VAL A 1 81 ? -0.660 -15.994 -0.591 1.00 98.75 81 VAL A C 1
ATOM 574 O O . VAL A 1 81 ? -0.927 -16.531 -1.668 1.00 98.75 81 VAL A O 1
ATOM 577 N N . ASP A 1 82 ? -1.382 -16.222 0.507 1.00 98.69 82 ASP A N 1
ATOM 578 C CA . ASP A 1 82 ? -2.536 -17.124 0.525 1.00 98.69 82 ASP A CA 1
ATOM 579 C C . ASP A 1 82 ? -3.608 -16.688 -0.481 1.00 98.69 82 ASP A C 1
ATOM 581 O O . ASP A 1 82 ? -4.214 -17.516 -1.165 1.00 98.69 82 ASP A O 1
ATOM 585 N N . GLU A 1 83 ? -3.852 -15.383 -0.598 1.00 98.75 83 GLU A N 1
ATOM 586 C CA . GLU A 1 83 ? -4.829 -14.846 -1.542 1.00 98.75 83 GLU A CA 1
ATOM 587 C C . GLU A 1 83 ? -4.304 -14.851 -2.990 1.00 98.75 83 GLU A C 1
ATOM 589 O O . GLU A 1 83 ? -5.070 -15.136 -3.916 1.00 98.75 83 GLU A O 1
ATOM 594 N N . MET A 1 84 ? -2.998 -14.644 -3.200 1.00 98.75 84 MET A N 1
ATOM 595 C CA . MET A 1 84 ? -2.342 -14.813 -4.502 1.00 98.75 84 MET A CA 1
ATOM 596 C C . MET A 1 84 ? -2.501 -16.242 -5.020 1.00 98.75 84 MET A C 1
ATOM 598 O O . MET A 1 84 ? -2.885 -16.433 -6.175 1.00 98.75 84 MET A O 1
ATOM 602 N N . LEU A 1 85 ? -2.262 -17.239 -4.164 1.00 98.69 85 LEU A N 1
ATOM 603 C CA . LEU A 1 85 ? -2.398 -18.657 -4.501 1.00 98.69 85 LEU A CA 1
ATOM 604 C C . LEU A 1 85 ? -3.834 -19.013 -4.892 1.00 98.69 85 LEU A C 1
ATOM 606 O O . LEU A 1 85 ? -4.052 -19.660 -5.914 1.00 98.69 85 LEU A O 1
ATOM 610 N N . LYS A 1 86 ? -4.832 -18.549 -4.130 1.00 98.56 86 LYS A N 1
ATOM 611 C CA . LYS A 1 86 ? -6.253 -18.797 -4.446 1.00 98.56 86 LYS A CA 1
ATOM 612 C C . LYS A 1 86 ? -6.670 -18.218 -5.795 1.00 98.56 86 LYS A C 1
ATOM 614 O O . LYS A 1 86 ? -7.545 -18.774 -6.455 1.00 98.56 86 LYS A O 1
ATOM 619 N N . ARG A 1 87 ? -6.086 -17.083 -6.183 1.00 98.25 87 ARG A N 1
ATOM 620 C CA . ARG A 1 87 ? -6.467 -16.337 -7.392 1.00 98.25 87 ARG A CA 1
ATOM 621 C C . ARG A 1 87 ? -5.581 -16.610 -8.592 1.00 98.25 87 ARG A C 1
ATOM 623 O O . ARG A 1 87 ? -5.905 -16.122 -9.670 1.00 98.25 87 ARG A O 1
ATOM 630 N N . ASN A 1 88 ? -4.500 -17.371 -8.422 1.00 98.19 88 ASN A N 1
ATOM 631 C CA . ASN A 1 88 ? -3.425 -17.478 -9.407 1.00 98.19 88 ASN A CA 1
ATOM 632 C C . ASN A 1 88 ? -2.949 -16.082 -9.849 1.00 98.19 88 ASN A C 1
ATOM 634 O O . ASN A 1 88 ? -2.919 -15.763 -11.037 1.00 98.19 88 ASN A O 1
ATOM 638 N N . ALA A 1 89 ? -2.672 -15.220 -8.868 1.00 98.62 89 ALA A N 1
ATOM 639 C CA . ALA A 1 89 ? -2.2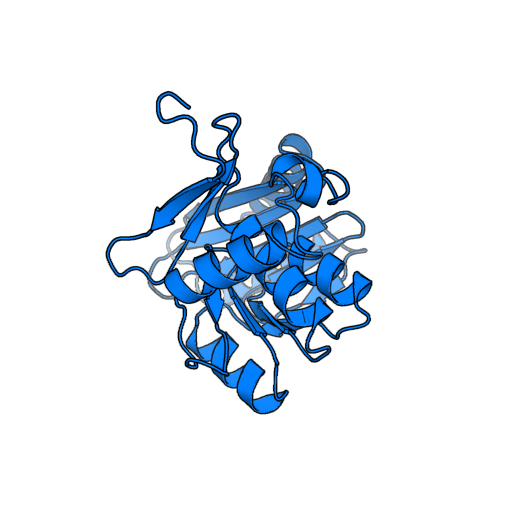63 -13.845 -9.115 1.00 98.62 89 ALA A CA 1
ATOM 640 C C . ALA A 1 89 ? -0.915 -13.782 -9.843 1.00 98.62 89 ALA A C 1
ATOM 642 O O . ALA A 1 89 ? -0.031 -14.589 -9.573 1.00 98.62 89 ALA A O 1
ATOM 643 N N . VAL A 1 90 ? -0.759 -12.809 -10.741 1.00 98.62 90 VAL A N 1
ATOM 644 C CA . VAL A 1 90 ? 0.487 -12.553 -11.488 1.00 98.62 90 VAL A CA 1
ATOM 645 C C . VAL A 1 90 ? 1.448 -11.650 -10.721 1.00 98.62 90 VAL A C 1
ATOM 647 O O . VAL A 1 90 ? 2.641 -11.648 -11.001 1.00 98.62 90 VAL A O 1
ATOM 650 N N . LEU A 1 91 ? 0.931 -10.895 -9.753 1.00 98.75 91 LEU A N 1
ATOM 651 C CA . LEU A 1 91 ? 1.703 -10.065 -8.842 1.00 98.75 91 LEU A CA 1
ATOM 652 C C . LEU A 1 91 ? 0.943 -9.926 -7.524 1.00 98.75 91 LEU A C 1
ATOM 654 O O . LEU A 1 91 ? -0.291 -9.889 -7.505 1.00 98.75 91 LEU A O 1
ATOM 658 N N . GLY A 1 92 ? 1.669 -9.779 -6.427 1.00 98.69 92 GLY A N 1
ATOM 659 C CA . GLY A 1 92 ? 1.093 -9.213 -5.224 1.00 98.69 92 GLY A CA 1
ATOM 660 C C . GLY A 1 92 ? 2.066 -8.355 -4.443 1.00 98.69 92 GLY A C 1
ATOM 661 O O . GLY A 1 92 ? 3.181 -8.092 -4.890 1.00 98.69 92 GLY A O 1
ATOM 662 N N . GLY A 1 93 ? 1.630 -7.877 -3.284 1.00 98.31 93 GLY A N 1
ATOM 663 C CA . GLY A 1 93 ? 2.498 -7.103 -2.413 1.00 98.31 93 GLY A CA 1
ATOM 664 C C . GLY A 1 93 ? 1.782 -6.305 -1.339 1.00 98.31 93 GLY A C 1
ATOM 665 O O . GLY A 1 93 ? 0.579 -6.429 -1.103 1.00 98.31 93 GLY A O 1
ATOM 666 N N . GLU A 1 94 ? 2.558 -5.459 -0.681 1.00 97.69 94 GLU A N 1
ATOM 667 C CA . GLU A 1 94 ? 2.105 -4.554 0.363 1.00 97.69 94 GLU A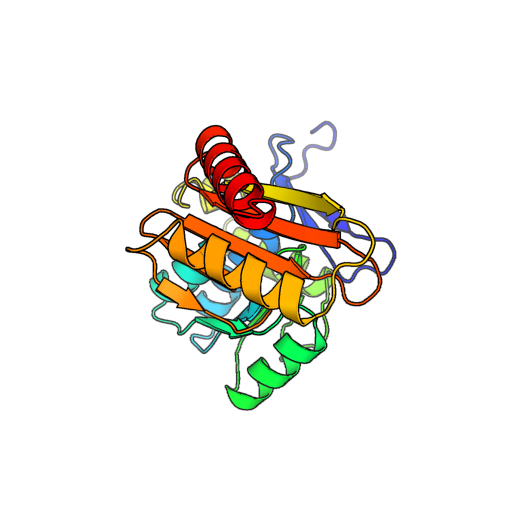 CA 1
ATOM 668 C C . GLU A 1 94 ? 2.609 -3.132 0.081 1.00 97.69 94 GLU A C 1
ATOM 670 O O . GLU A 1 94 ? 3.721 -2.934 -0.406 1.00 97.69 94 GLU A O 1
ATOM 675 N N . GLY A 1 95 ? 1.802 -2.123 0.424 1.00 93.44 95 GLY A N 1
ATOM 676 C CA . GLY A 1 95 ? 2.112 -0.700 0.213 1.00 93.44 95 GLY A CA 1
ATOM 677 C C . GLY A 1 95 ? 3.374 -0.188 0.913 1.00 93.44 95 GLY A C 1
ATOM 678 O O . GLY A 1 95 ? 3.852 0.901 0.626 1.00 93.44 95 GLY A O 1
ATOM 679 N N . ASN A 1 96 ? 3.980 -1.004 1.774 1.00 95.06 96 ASN A N 1
ATOM 680 C CA . ASN A 1 96 ? 5.277 -0.733 2.389 1.00 95.06 96 ASN A CA 1
ATOM 681 C C . ASN A 1 96 ? 6.480 -0.946 1.442 1.00 95.06 96 ASN A C 1
ATOM 683 O O . ASN A 1 96 ? 7.617 -1.003 1.903 1.00 95.06 96 ASN A O 1
ATOM 687 N N . GLY A 1 97 ? 6.240 -1.095 0.134 1.00 96.88 97 GLY A N 1
ATOM 688 C CA . GLY A 1 97 ? 7.275 -1.305 -0.880 1.00 96.88 97 GLY A CA 1
ATOM 689 C C . GLY A 1 97 ? 7.644 -2.771 -1.102 1.00 96.88 97 GLY A C 1
ATOM 690 O O . GLY A 1 97 ? 8.591 -3.060 -1.830 1.00 96.88 97 GLY A O 1
ATOM 691 N N . GLY A 1 98 ? 6.916 -3.692 -0.475 1.00 97.94 98 GLY A N 1
ATOM 692 C CA . GLY A 1 98 ? 7.118 -5.126 -0.601 1.00 97.94 98 GLY A CA 1
ATOM 693 C C . GLY A 1 98 ? 6.411 -5.715 -1.811 1.00 97.94 98 GLY A C 1
ATOM 694 O O . GLY A 1 98 ? 5.195 -5.891 -1.780 1.00 97.94 98 GLY A O 1
ATOM 695 N N . VAL A 1 99 ? 7.162 -6.052 -2.857 1.00 98.75 99 VAL A N 1
ATOM 696 C CA . VAL A 1 99 ? 6.637 -6.659 -4.091 1.00 98.75 99 VAL A CA 1
ATOM 697 C C . VAL A 1 99 ? 6.838 -8.170 -4.060 1.00 98.75 99 VAL A C 1
ATOM 699 O O . VAL A 1 99 ? 7.915 -8.634 -3.704 1.00 98.75 99 VAL A O 1
ATOM 702 N N . ILE A 1 100 ? 5.820 -8.929 -4.465 1.00 98.81 100 ILE A N 1
ATOM 703 C CA . ILE A 1 100 ? 5.838 -10.393 -4.552 1.00 98.81 100 ILE A CA 1
ATOM 704 C C . ILE A 1 100 ? 5.573 -10.798 -6.002 1.00 98.81 100 ILE A C 1
ATOM 706 O O . ILE A 1 100 ? 4.465 -10.612 -6.512 1.00 98.81 100 ILE A O 1
ATOM 710 N N . ASP A 1 101 ? 6.572 -11.388 -6.656 1.00 98.62 101 ASP A N 1
ATOM 711 C CA . ASP A 1 101 ? 6.441 -11.938 -8.007 1.00 98.62 101 ASP A CA 1
ATOM 712 C C . ASP A 1 101 ? 6.501 -13.474 -7.965 1.00 98.62 101 ASP A C 1
ATOM 714 O O . ASP A 1 101 ? 7.571 -14.046 -7.723 1.00 98.62 101 ASP A O 1
ATOM 718 N N . PRO A 1 102 ? 5.388 -14.172 -8.250 1.00 98.06 102 PRO A N 1
ATOM 719 C CA . PRO A 1 102 ? 5.313 -15.628 -8.149 1.00 98.06 102 PRO A CA 1
ATOM 720 C C . PRO A 1 102 ? 6.234 -16.361 -9.138 1.00 98.06 102 PRO A C 1
ATOM 722 O O . PRO A 1 102 ? 6.460 -17.559 -8.975 1.00 98.06 102 PRO A O 1
ATOM 725 N N . ARG A 1 103 ? 6.776 -15.673 -10.156 1.00 97.25 103 ARG A N 1
ATOM 726 C CA . ARG A 1 103 ? 7.767 -16.232 -11.092 1.00 97.25 103 ARG A CA 1
ATOM 727 C C . ARG A 1 103 ? 9.136 -16.424 -10.439 1.00 97.25 103 ARG A C 1
ATOM 729 O O . ARG A 1 103 ? 9.918 -17.240 -10.921 1.00 97.25 103 ARG A O 1
ATOM 736 N N . VAL A 1 104 ? 9.422 -15.669 -9.378 1.00 97.62 104 VAL A N 1
ATOM 737 C CA . VAL A 1 104 ? 10.678 -15.727 -8.618 1.00 97.62 104 VAL A CA 1
ATOM 738 C C . VAL A 1 104 ? 10.453 -16.443 -7.290 1.00 97.62 104 VAL A C 1
ATOM 740 O O . VAL A 1 104 ? 11.147 -17.411 -6.983 1.00 97.62 104 VAL A O 1
ATOM 743 N N . GLY A 1 105 ? 9.454 -16.006 -6.523 1.00 97.62 105 GLY A N 1
ATOM 744 C CA . GLY A 1 105 ? 9.132 -16.568 -5.219 1.00 97.62 105 GLY A CA 1
ATOM 745 C C . GLY A 1 105 ? 7.913 -15.903 -4.586 1.00 97.62 105 GLY A C 1
ATOM 746 O O . GLY A 1 105 ? 7.587 -14.754 -4.861 1.00 97.62 105 GLY A O 1
ATOM 747 N N . LEU A 1 106 ? 7.229 -16.635 -3.708 1.00 98.25 106 LEU A N 1
ATOM 748 C CA . LEU A 1 106 ? 6.073 -16.136 -2.957 1.00 98.25 106 LEU A CA 1
ATOM 749 C C . LEU A 1 106 ? 6.516 -15.471 -1.645 1.00 98.25 106 LEU A C 1
ATOM 751 O O . LEU A 1 106 ? 6.117 -15.884 -0.561 1.00 98.25 106 LEU A O 1
ATOM 755 N N . VAL A 1 107 ? 7.393 -14.479 -1.765 1.00 97.94 107 VAL A N 1
ATOM 756 C CA . VAL A 1 107 ? 7.945 -13.674 -0.668 1.00 97.94 107 VAL A CA 1
ATOM 757 C C . VAL A 1 107 ? 8.182 -12.256 -1.178 1.00 97.94 107 VAL A C 1
ATOM 759 O O . VAL A 1 107 ? 8.380 -12.067 -2.381 1.00 97.94 107 VAL A O 1
ATOM 762 N N . ARG A 1 108 ? 8.135 -11.254 -0.296 1.00 98.56 108 ARG A N 1
ATOM 763 C CA . ARG A 1 108 ? 8.520 -9.889 -0.669 1.00 98.56 108 ARG A CA 1
ATOM 764 C C . ARG A 1 108 ? 10.003 -9.848 -1.040 1.00 98.56 108 ARG A C 1
ATOM 766 O O . ARG A 1 108 ? 10.841 -10.360 -0.303 1.00 98.56 108 ARG A O 1
ATOM 773 N N . ASP A 1 109 ? 10.321 -9.227 -2.170 1.00 98.38 109 ASP A N 1
ATOM 774 C CA . ASP A 1 109 ? 11.693 -9.133 -2.667 1.00 98.38 109 ASP A CA 1
ATOM 775 C C . ASP A 1 109 ? 11.944 -7.764 -3.316 1.00 98.38 109 ASP A C 1
ATOM 777 O O . ASP A 1 109 ? 11.407 -7.418 -4.376 1.00 98.38 109 ASP A O 1
ATOM 781 N N . SER A 1 110 ? 12.791 -6.961 -2.671 1.00 98.38 110 SER A N 1
ATOM 782 C CA . SER A 1 110 ? 13.136 -5.630 -3.168 1.00 98.38 110 SER A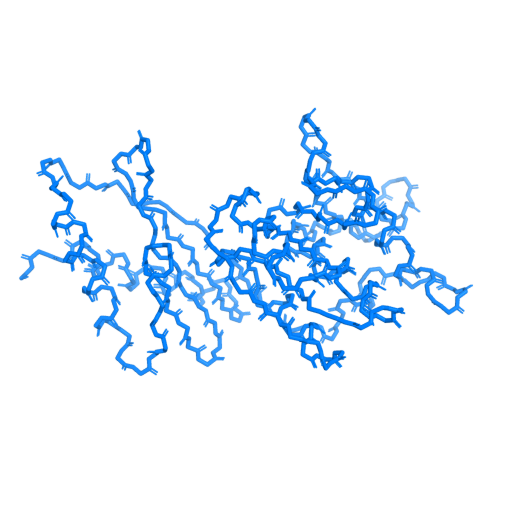 CA 1
ATOM 783 C C . SER A 1 110 ? 13.988 -5.659 -4.442 1.00 98.38 110 SER A C 1
ATOM 785 O O . SER A 1 110 ? 13.906 -4.722 -5.233 1.00 98.38 110 SER A O 1
ATOM 787 N N . PHE A 1 111 ? 14.767 -6.712 -4.707 1.00 98.50 111 PHE A N 1
ATOM 788 C CA . PHE A 1 111 ? 15.536 -6.834 -5.950 1.00 98.50 111 PHE A CA 1
ATOM 789 C C . PHE A 1 111 ? 14.620 -7.106 -7.139 1.00 98.50 111 PHE A C 1
ATOM 791 O O . PHE A 1 111 ? 14.817 -6.531 -8.213 1.00 98.50 111 PHE A O 1
ATOM 798 N N . VAL A 1 112 ? 13.580 -7.919 -6.936 1.00 98.44 112 VAL A N 1
ATOM 799 C CA . VAL A 1 112 ? 12.502 -8.084 -7.920 1.00 98.44 112 VAL A CA 1
ATOM 800 C C . VAL A 1 112 ? 11.820 -6.745 -8.178 1.00 98.44 112 VAL A C 1
ATOM 802 O O . VAL A 1 112 ? 11.653 -6.359 -9.335 1.00 98.44 112 VAL A O 1
ATOM 805 N N . ALA A 1 113 ? 11.496 -5.991 -7.123 1.00 98.56 113 ALA A N 1
ATOM 806 C CA . ALA A 1 113 ? 10.913 -4.661 -7.271 1.00 98.56 113 ALA A CA 1
ATOM 807 C C . ALA A 1 113 ? 11.815 -3.718 -8.093 1.00 98.56 113 ALA A C 1
ATOM 809 O O . ALA A 1 113 ? 11.335 -3.072 -9.025 1.00 98.56 113 ALA A O 1
ATOM 810 N N . MET A 1 114 ? 13.125 -3.678 -7.814 1.00 98.69 114 MET A N 1
ATOM 811 C CA . MET A 1 114 ? 14.087 -2.888 -8.595 1.00 98.69 114 MET A CA 1
ATOM 812 C C . MET A 1 114 ? 14.092 -3.300 -10.068 1.00 98.69 114 MET A C 1
ATOM 814 O O . MET A 1 114 ? 14.028 -2.438 -10.944 1.00 98.69 114 MET A O 1
ATOM 818 N N . ALA A 1 115 ? 14.155 -4.604 -10.349 1.00 98.38 115 ALA A N 1
ATOM 819 C CA . ALA A 1 115 ? 14.186 -5.123 -11.711 1.00 98.38 115 ALA A CA 1
ATOM 820 C C . ALA A 1 115 ? 12.919 -4.745 -12.492 1.00 98.38 115 ALA A C 1
ATOM 822 O O . ALA A 1 115 ? 13.029 -4.258 -13.615 1.00 98.38 115 ALA A O 1
ATOM 823 N N . LEU A 1 116 ? 11.738 -4.891 -11.883 1.00 98.38 116 LEU A N 1
ATOM 824 C CA . LEU A 1 116 ? 10.458 -4.527 -12.497 1.00 98.38 116 LEU A CA 1
ATOM 825 C C . LEU A 1 116 ? 10.343 -3.019 -12.747 1.00 98.38 116 LEU A C 1
ATOM 827 O O . LEU A 1 116 ? 9.859 -2.599 -13.796 1.00 98.38 116 LEU A O 1
ATOM 831 N N . ILE A 1 117 ? 10.826 -2.186 -11.823 1.00 98.19 117 ILE A N 1
ATOM 832 C CA . ILE A 1 117 ? 10.825 -0.728 -12.003 1.00 98.19 117 ILE A CA 1
ATOM 833 C C . ILE A 1 117 ? 11.777 -0.321 -13.132 1.00 98.19 117 ILE A C 1
ATOM 835 O O . ILE A 1 117 ? 11.409 0.489 -13.981 1.00 98.19 117 ILE A O 1
ATOM 839 N N . LEU A 1 118 ? 12.982 -0.894 -13.185 1.00 97.94 118 LEU A N 1
ATOM 840 C CA . LEU A 1 118 ? 13.934 -0.632 -14.268 1.00 97.94 118 LEU A CA 1
ATOM 841 C C . LEU A 1 118 ? 13.405 -1.123 -15.619 1.00 97.94 118 LEU A C 1
ATOM 843 O O . LEU A 1 118 ? 13.525 -0.411 -16.614 1.00 97.94 118 LEU A O 1
ATOM 847 N N . GLU A 1 119 ? 12.774 -2.297 -15.653 1.00 96.50 119 GLU A N 1
ATOM 848 C CA . GLU A 1 119 ? 12.078 -2.815 -16.831 1.00 96.50 119 GLU A CA 1
ATOM 849 C C . GLU A 1 119 ? 10.996 -1.835 -17.288 1.00 96.50 119 GLU A C 1
ATOM 851 O O . GLU A 1 119 ? 10.936 -1.486 -18.467 1.00 96.50 119 GLU A O 1
ATOM 856 N N . ARG A 1 120 ? 10.205 -1.305 -16.350 1.00 96.19 120 ARG A N 1
ATOM 857 C CA . ARG A 1 120 ? 9.175 -0.315 -16.653 1.00 96.19 120 ARG A CA 1
ATOM 858 C C . ARG A 1 120 ? 9.739 0.993 -17.195 1.00 96.19 120 ARG A C 1
ATOM 860 O O . ARG A 1 120 ? 9.132 1.582 -18.092 1.00 96.19 120 ARG A O 1
ATOM 867 N N . MET A 1 121 ? 10.869 1.451 -16.658 1.00 97.06 121 MET A N 1
ATOM 868 C CA . MET A 1 121 ? 11.575 2.641 -17.137 1.00 97.06 121 MET A CA 1
ATOM 869 C C . MET A 1 121 ? 12.180 2.429 -18.525 1.00 97.06 121 MET A C 1
ATOM 871 O O . MET A 1 121 ? 12.202 3.370 -19.307 1.00 97.06 121 MET A O 1
ATOM 875 N N . ALA A 1 122 ? 12.657 1.227 -18.845 1.00 96.19 122 ALA A N 1
ATOM 876 C CA . ALA A 1 122 ? 13.279 0.903 -20.130 1.00 96.19 122 ALA A CA 1
ATOM 877 C C . ALA A 1 122 ? 12.286 0.406 -21.200 1.00 96.19 122 ALA A C 1
ATOM 879 O O . ALA A 1 122 ? 12.691 0.057 -22.313 1.00 96.19 122 ALA A O 1
ATOM 880 N N . GLU A 1 123 ? 10.997 0.347 -20.869 1.00 92.94 123 GLU A N 1
ATOM 881 C CA . GLU A 1 123 ? 9.946 -0.147 -21.750 1.00 92.94 123 GLU A CA 1
ATOM 882 C C . GLU A 1 123 ? 9.903 0.638 -23.075 1.00 92.94 123 GLU A C 1
ATOM 884 O O . GLU A 1 123 ? 10.042 1.861 -23.107 1.00 92.94 123 GLU A O 1
ATOM 889 N N . GLY A 1 124 ? 9.758 -0.071 -24.199 1.00 88.69 124 GLY A N 1
ATOM 890 C CA . GLY A 1 124 ? 9.893 0.525 -25.536 1.00 88.69 124 GLY A CA 1
ATOM 891 C C . GLY A 1 124 ? 11.337 0.827 -25.974 1.00 88.69 124 GLY A C 1
ATOM 892 O O . GLY A 1 124 ? 11.541 1.441 -27.021 1.00 88.69 124 GLY A O 1
ATOM 893 N N . GLY A 1 125 ? 12.347 0.394 -25.209 1.00 90.50 125 GLY A N 1
ATOM 894 C CA . GLY A 1 125 ? 13.767 0.475 -25.577 1.00 90.50 125 GLY A CA 1
ATOM 895 C C . GLY A 1 125 ? 14.424 1.834 -25.329 1.00 90.50 125 GLY A C 1
ATOM 896 O O . GLY A 1 125 ? 15.571 2.036 -25.722 1.00 90.50 125 GLY A O 1
ATOM 897 N N . THR A 1 126 ? 13.719 2.768 -24.686 1.00 91.81 126 THR A N 1
ATOM 898 C CA . THR A 1 126 ? 14.254 4.073 -24.276 1.00 91.81 126 THR A CA 1
ATOM 899 C C . THR A 1 126 ? 13.971 4.296 -22.801 1.00 91.81 126 THR A C 1
ATOM 901 O O . THR A 1 126 ? 12.874 4.012 -22.329 1.00 91.81 126 THR A O 1
ATOM 904 N N . LEU A 1 127 ? 14.950 4.839 -22.079 1.00 95.38 127 LEU A N 1
ATOM 905 C CA . LEU A 1 127 ? 14.788 5.154 -20.667 1.00 95.38 127 LEU A CA 1
ATOM 906 C C . LEU A 1 127 ? 13.800 6.315 -20.478 1.00 95.38 127 LEU A C 1
ATOM 908 O O . LEU A 1 127 ? 14.053 7.442 -20.903 1.00 95.38 127 LEU A O 1
ATOM 912 N N . THR A 1 128 ? 12.692 6.040 -19.799 1.00 96.56 128 THR A N 1
ATOM 913 C CA . THR A 1 128 ? 11.698 7.026 -19.381 1.00 96.56 128 THR A CA 1
ATOM 914 C C . THR A 1 128 ? 11.917 7.377 -17.906 1.00 96.56 128 THR A C 1
ATOM 916 O O . THR A 1 128 ? 11.836 6.489 -17.054 1.00 96.56 128 THR A O 1
ATOM 919 N N . PRO A 1 129 ? 12.172 8.654 -17.562 1.00 95.56 129 PRO A N 1
ATOM 920 C CA . PRO A 1 129 ? 12.345 9.071 -16.173 1.00 95.56 129 PRO A CA 1
ATOM 921 C C . PRO A 1 129 ? 11.113 8.771 -15.313 1.00 95.56 129 PRO A C 1
ATOM 923 O O . PRO A 1 129 ? 9.983 8.971 -15.763 1.00 95.56 129 PRO A O 1
ATOM 926 N N . LEU A 1 130 ? 11.322 8.396 -14.044 1.00 94.81 130 LEU A N 1
ATOM 927 C CA . LEU A 1 130 ? 10.228 8.120 -13.101 1.00 94.81 130 LEU A CA 1
ATOM 928 C C . LEU A 1 130 ? 9.197 9.252 -13.034 1.00 94.81 130 LEU A C 1
ATOM 930 O O . LEU A 1 130 ? 8.001 8.992 -13.056 1.00 94.81 130 LEU A O 1
ATOM 934 N N . THR A 1 131 ? 9.656 10.506 -13.018 1.00 94.31 131 THR A N 1
ATOM 935 C CA . THR A 1 131 ? 8.796 11.703 -12.984 1.00 94.31 131 THR A CA 1
ATOM 936 C C . THR A 1 131 ? 7.814 11.762 -14.151 1.00 94.31 131 THR A C 1
ATOM 938 O O . THR A 1 131 ? 6.727 12.309 -14.006 1.00 94.31 131 THR A O 1
ATOM 941 N N . ASN A 1 132 ? 8.184 11.202 -15.305 1.00 95.06 132 ASN A N 1
ATOM 942 C CA . ASN A 1 132 ? 7.323 11.149 -16.479 1.00 95.06 132 ASN A CA 1
ATOM 943 C C . ASN A 1 132 ? 6.348 9.973 -16.391 1.00 95.06 132 ASN A C 1
ATOM 945 O O . ASN A 1 132 ? 5.193 10.131 -16.766 1.00 95.06 132 ASN A O 1
ATOM 949 N N . LEU A 1 133 ? 6.791 8.824 -15.865 1.00 93.44 133 LEU A N 1
ATOM 950 C CA . LEU A 1 133 ? 5.933 7.650 -15.667 1.00 93.44 133 LEU A CA 1
ATOM 951 C C . LEU A 1 133 ? 4.781 7.932 -14.700 1.00 93.44 133 LEU A C 1
ATOM 953 O O . LEU A 1 133 ? 3.654 7.513 -14.946 1.00 93.44 133 LEU A O 1
ATOM 957 N N . ILE A 1 134 ? 5.063 8.667 -13.623 1.00 93.25 134 ILE A N 1
ATOM 958 C CA . ILE A 1 134 ? 4.087 8.949 -12.564 1.00 93.25 134 ILE A CA 1
ATOM 959 C C . ILE A 1 134 ? 3.275 10.226 -12.811 1.00 93.25 134 ILE A C 1
ATOM 961 O O . ILE A 1 134 ? 2.412 10.564 -12.009 1.00 93.25 134 ILE A O 1
ATOM 965 N N . LYS A 1 135 ? 3.543 10.961 -13.898 1.00 91.81 135 LYS A N 1
ATOM 966 C CA . LYS A 1 135 ? 2.937 12.277 -14.157 1.00 91.81 135 LYS A CA 1
ATOM 967 C C . LYS A 1 135 ? 1.407 12.227 -14.216 1.00 91.81 135 LYS A C 1
ATOM 969 O O . LYS A 1 135 ? 0.749 13.153 -13.754 1.00 91.81 135 LYS A O 1
ATOM 974 N N . ASP A 1 136 ? 0.868 11.145 -14.771 1.00 87.38 136 ASP A N 1
ATOM 975 C CA . ASP A 1 136 ? -0.572 10.942 -14.966 1.00 87.38 136 ASP A CA 1
ATOM 976 C C . ASP A 1 136 ? -1.176 10.023 -13.890 1.00 87.38 136 ASP A C 1
ATOM 978 O O . ASP A 1 136 ? -2.226 9.394 -14.089 1.00 87.38 136 ASP A O 1
ATOM 982 N N . PHE A 1 137 ? -0.475 9.857 -12.766 1.00 90.88 137 PHE A N 1
ATOM 983 C CA . PHE A 1 137 ? -1.006 9.137 -11.619 1.00 90.88 137 PHE A CA 1
ATOM 984 C C . PHE A 1 137 ? -1.916 10.073 -10.820 1.00 90.88 137 PHE A C 1
ATOM 986 O O . PHE A 1 137 ? -1.633 11.270 -10.724 1.00 90.88 137 PHE A O 1
ATOM 993 N N . PRO A 1 138 ? -3.025 9.558 -10.260 1.00 89.00 138 PRO A N 1
ATOM 994 C CA . PRO A 1 138 ? -3.863 10.361 -9.387 1.00 89.00 138 PRO A CA 1
ATOM 995 C C . PRO A 1 138 ? -3.022 10.875 -8.206 1.00 89.00 138 PRO A C 1
ATOM 997 O O . PRO A 1 138 ? -2.211 10.114 -7.666 1.00 89.00 138 PRO A O 1
ATOM 1000 N N . PRO A 1 139 ? -3.188 12.146 -7.800 1.00 87.31 139 PRO A N 1
ATOM 1001 C CA . PRO A 1 139 ? -2.492 12.683 -6.642 1.00 87.31 139 PRO A CA 1
ATOM 1002 C C . PRO A 1 139 ? -3.097 12.042 -5.394 1.00 87.31 139 PRO A C 1
ATOM 1004 O O . PRO A 1 139 ? -4.126 12.483 -4.908 1.00 87.31 139 PRO A O 1
ATOM 1007 N N . LEU A 1 140 ? -2.506 10.950 -4.919 1.00 91.75 140 LEU A N 1
ATOM 1008 C CA . LEU A 1 140 ? -2.958 10.240 -3.728 1.00 91.75 140 LEU A CA 1
ATOM 1009 C C . LEU A 1 140 ? -1.917 10.397 -2.627 1.00 91.75 140 LEU A C 1
ATOM 1011 O O . LEU A 1 140 ? -0.724 10.185 -2.839 1.00 91.75 140 LEU A O 1
ATOM 1015 N N . THR A 1 141 ? -2.377 10.780 -1.442 1.00 93.38 141 THR A N 1
ATOM 1016 C CA . THR A 1 141 ? -1.538 10.981 -0.264 1.00 93.38 141 THR A CA 1
ATOM 1017 C C . THR A 1 141 ? -2.003 10.076 0.859 1.00 93.38 141 THR A C 1
ATOM 1019 O O . THR A 1 141 ? -3.121 10.218 1.351 1.00 93.38 141 THR A O 1
ATOM 1022 N N . ILE A 1 142 ? -1.114 9.193 1.316 1.00 94.62 142 ILE A N 1
ATOM 1023 C CA . ILE A 1 142 ? -1.343 8.357 2.494 1.00 94.62 142 ILE A CA 1
ATOM 1024 C C . ILE A 1 142 ? -0.792 9.038 3.743 1.00 94.62 142 ILE A C 1
ATOM 1026 O O . ILE A 1 142 ? 0.363 9.470 3.789 1.00 94.62 142 ILE A O 1
ATOM 1030 N N . LYS A 1 143 ? -1.598 9.060 4.804 1.00 96.12 143 LYS A N 1
ATOM 1031 C CA . LYS A 1 143 ? -1.176 9.417 6.159 1.00 96.12 143 LYS A CA 1
ATOM 1032 C C . LYS A 1 143 ? -1.490 8.280 7.119 1.00 96.12 143 LYS A C 1
ATOM 1034 O O . LYS A 1 143 ? -2.514 7.611 7.019 1.00 96.12 143 LYS A O 1
ATOM 1039 N N . LYS A 1 144 ? -0.566 8.047 8.050 1.00 95.31 144 LYS A N 1
ATOM 1040 C CA . LYS A 1 144 ? -0.604 6.953 9.026 1.00 95.31 144 LYS A CA 1
ATOM 1041 C C . LYS A 1 144 ? -0.505 7.574 10.425 1.00 95.31 144 LYS A C 1
ATOM 1043 O O . LYS A 1 144 ? 0.351 8.421 10.664 1.00 95.31 144 LYS A O 1
ATOM 1048 N N . THR A 1 145 ? -1.359 7.156 11.352 1.00 96.94 145 THR A N 1
ATOM 1049 C CA . THR A 1 145 ? -1.290 7.512 12.776 1.00 96.94 145 THR A CA 1
ATOM 1050 C C . THR A 1 145 ? -1.631 6.309 13.656 1.00 96.94 145 THR A C 1
ATOM 1052 O O . THR A 1 145 ? -2.023 5.241 13.176 1.00 96.94 145 THR A O 1
ATOM 1055 N N . LYS A 1 146 ? -1.470 6.467 14.969 1.00 96.62 146 LYS A N 1
ATOM 1056 C CA . LYS A 1 146 ? -1.895 5.487 15.967 1.00 96.62 146 LYS A CA 1
ATOM 1057 C C . LYS A 1 146 ? -2.637 6.169 17.108 1.00 96.62 146 LYS A C 1
ATOM 1059 O O . LYS A 1 146 ? -2.222 7.223 17.579 1.00 96.62 146 LYS A O 1
ATOM 1064 N N . ILE A 1 147 ? -3.690 5.518 17.581 1.00 96.00 147 ILE A N 1
ATOM 1065 C CA . ILE A 1 147 ? -4.429 5.895 18.782 1.00 96.00 147 ILE A CA 1
ATOM 1066 C C . ILE A 1 147 ? -4.111 4.880 19.867 1.00 96.00 147 ILE A C 1
ATOM 1068 O O . ILE A 1 147 ? -4.252 3.678 19.648 1.00 96.00 147 ILE A O 1
ATOM 1072 N N . VAL A 1 148 ? -3.694 5.364 21.035 1.00 96.12 148 VAL A N 1
ATOM 1073 C CA . VAL A 1 148 ? -3.598 4.529 22.235 1.00 96.12 148 VAL A CA 1
ATOM 1074 C C . VAL A 1 148 ? -5.005 4.315 22.769 1.00 96.12 148 VAL A C 1
ATOM 1076 O O . VAL A 1 148 ? -5.727 5.278 23.024 1.00 96.12 148 VAL A O 1
ATOM 1079 N N . LEU A 1 149 ? -5.400 3.053 22.904 1.00 94.19 149 LEU A N 1
ATOM 1080 C CA . LEU A 1 149 ? -6.710 2.709 23.434 1.00 94.19 149 LEU A CA 1
ATOM 1081 C C . LEU A 1 149 ? -6.771 3.039 24.932 1.00 94.19 149 LEU A C 1
ATOM 1083 O O . LEU A 1 149 ? -5.781 2.827 25.642 1.00 94.19 149 LEU A O 1
ATOM 1087 N N . PRO A 1 150 ? -7.915 3.531 25.439 1.00 92.56 150 PRO A N 1
ATOM 1088 C CA . PRO A 1 150 ? -8.079 3.738 26.869 1.00 92.56 150 PRO A CA 1
ATOM 1089 C C . PRO A 1 150 ? -7.881 2.437 27.655 1.00 92.56 150 PRO A C 1
ATOM 1091 O O . PRO A 1 150 ? -8.238 1.343 27.210 1.00 92.56 150 PRO A O 1
ATOM 1094 N N . SER A 1 151 ? -7.309 2.564 28.853 1.00 92.19 151 SER A N 1
ATOM 1095 C CA . SER A 1 151 ? -7.087 1.419 29.737 1.00 92.19 151 SER A CA 1
ATOM 1096 C C . SER A 1 151 ? -8.410 0.724 30.073 1.00 92.19 151 SER A C 1
ATOM 1098 O O . SER A 1 151 ? -9.414 1.384 30.332 1.00 92.19 151 SER A O 1
ATOM 1100 N N . GLY A 1 152 ? -8.400 -0.610 30.083 1.00 90.31 152 GLY A N 1
ATOM 1101 C CA . GLY A 1 152 ? -9.567 -1.429 30.422 1.00 90.31 152 GLY A CA 1
ATOM 1102 C C . GLY A 1 152 ? -10.513 -1.739 29.260 1.00 90.31 152 GLY A C 1
ATOM 1103 O O . GLY A 1 152 ? -11.465 -2.486 29.469 1.00 90.31 152 GLY A O 1
ATOM 1104 N N . TRP A 1 153 ? -10.252 -1.236 28.048 1.00 93.19 153 TRP A N 1
ATOM 1105 C CA . TRP A 1 153 ? -11.039 -1.606 26.870 1.00 93.19 153 TRP A CA 1
ATOM 1106 C C . TRP A 1 153 ? -10.953 -3.107 26.579 1.00 93.19 153 TRP A C 1
ATOM 1108 O O . TRP A 1 153 ? -9.873 -3.686 26.438 1.00 93.19 153 TRP A O 1
ATOM 1118 N N . SER A 1 154 ? -12.119 -3.730 26.463 1.00 92.75 154 SER A N 1
ATOM 1119 C CA . SER A 1 154 ? -12.292 -5.109 26.030 1.00 92.75 154 SER A CA 1
ATOM 1120 C C . SER A 1 154 ? -12.283 -5.221 24.500 1.00 92.75 154 SER A C 1
ATOM 1122 O O . SER A 1 154 ? -12.348 -4.232 23.767 1.00 92.75 154 SER A O 1
ATOM 1124 N N . LYS A 1 155 ? -12.281 -6.456 23.983 1.00 90.56 155 LYS A N 1
ATOM 1125 C CA . LYS A 1 155 ? -12.490 -6.698 22.544 1.00 90.56 155 LYS A CA 1
ATOM 1126 C C . LYS A 1 155 ? -13.834 -6.150 22.051 1.00 90.56 155 LYS A C 1
ATOM 1128 O O . LYS A 1 155 ? -13.926 -5.738 20.899 1.00 90.56 155 LYS A O 1
ATOM 1133 N N . GLN A 1 156 ? -14.857 -6.149 22.907 1.00 93.81 156 GLN A N 1
ATOM 1134 C CA . GLN A 1 156 ? -16.171 -5.615 22.565 1.00 93.81 156 GLN A CA 1
ATOM 1135 C C . GLN A 1 156 ? -16.125 -4.090 22.421 1.00 93.81 156 GLN A C 1
ATOM 1137 O O . GLN A 1 156 ? -16.696 -3.565 21.473 1.00 93.81 156 GLN A O 1
ATOM 1142 N N . ASP A 1 157 ? -15.386 -3.391 23.285 1.00 94.69 157 ASP A N 1
ATOM 1143 C CA . ASP A 1 157 ? -15.233 -1.931 23.204 1.00 94.69 157 ASP A CA 1
ATOM 1144 C C . ASP A 1 157 ? -14.525 -1.507 21.913 1.00 94.69 157 ASP A C 1
ATOM 1146 O O . ASP A 1 157 ? -14.942 -0.554 21.255 1.00 94.69 157 ASP A O 1
ATOM 1150 N N . VAL A 1 158 ? -13.509 -2.271 21.496 1.00 94.00 158 VAL A N 1
ATOM 1151 C CA . VAL A 1 158 ? -12.844 -2.087 20.195 1.00 94.00 158 VAL A CA 1
ATOM 1152 C C . VAL A 1 158 ? -13.797 -2.381 19.030 1.00 94.00 158 VAL A C 1
ATOM 1154 O O . VAL A 1 158 ? -13.819 -1.647 18.048 1.00 94.00 158 VAL A O 1
ATOM 1157 N N . GLY A 1 159 ? -14.619 -3.430 19.124 1.00 94.94 159 GLY A N 1
ATOM 1158 C CA . GLY A 1 159 ? -15.633 -3.720 18.105 1.00 94.94 159 GLY A CA 1
ATOM 1159 C C . GLY A 1 159 ? -16.658 -2.590 17.963 1.00 94.94 159 GLY A C 1
ATOM 1160 O O . GLY A 1 159 ? -16.946 -2.147 16.851 1.00 94.94 159 GLY A O 1
ATOM 1161 N N . ASN A 1 160 ? -17.150 -2.072 19.090 1.00 95.69 160 ASN A N 1
ATOM 1162 C CA . ASN A 1 160 ? -18.077 -0.942 19.130 1.00 95.69 160 ASN A CA 1
ATOM 1163 C C . ASN A 1 160 ? -17.436 0.334 18.567 1.00 95.69 160 ASN A C 1
ATOM 1165 O O . ASN A 1 160 ? -18.096 1.086 17.853 1.00 95.69 160 ASN A O 1
ATOM 1169 N N . SER A 1 161 ? -16.146 0.570 18.830 1.00 96.56 161 SER A N 1
ATOM 1170 C CA . SER A 1 161 ? -15.447 1.728 18.271 1.00 96.56 161 SER A CA 1
ATOM 1171 C C . SER A 1 161 ? -15.305 1.655 16.755 1.00 96.56 161 SER A C 1
ATOM 1173 O O . SER A 1 161 ? -15.504 2.660 16.078 1.00 96.56 161 SER A O 1
ATOM 1175 N N . PHE A 1 162 ? -15.058 0.472 16.192 1.00 97.31 162 PHE A N 1
ATOM 1176 C CA . PHE A 1 162 ? -15.056 0.282 14.739 1.00 97.31 162 PHE A CA 1
ATOM 1177 C C . PHE A 1 162 ? -16.437 0.469 14.115 1.00 97.31 162 PHE A C 1
ATOM 1179 O O . PHE A 1 162 ? -16.527 0.946 12.981 1.00 97.31 162 PHE A O 1
ATOM 1186 N N . GLN A 1 163 ? -17.506 0.134 14.843 1.00 96.88 163 GLN A N 1
ATOM 1187 C CA . GLN A 1 163 ? -18.859 0.441 14.395 1.00 96.88 163 GLN A CA 1
ATOM 1188 C C . GLN A 1 163 ? -19.091 1.954 14.346 1.00 96.88 163 GLN A C 1
ATOM 1190 O O . GLN A 1 163 ? -19.475 2.450 13.294 1.00 96.88 163 GLN A O 1
ATOM 1195 N N . ARG A 1 164 ? -18.732 2.697 15.402 1.00 96.94 164 ARG A N 1
ATOM 1196 C CA . ARG A 1 164 ? -18.823 4.169 15.405 1.00 96.94 164 ARG A CA 1
ATOM 1197 C C . ARG A 1 164 ? -18.007 4.820 14.293 1.00 96.94 164 ARG A C 1
ATOM 1199 O O . ARG A 1 164 ? -18.479 5.760 13.664 1.00 96.94 164 ARG A O 1
ATOM 1206 N N . VAL A 1 165 ? -16.801 4.313 14.018 1.00 97.44 165 VAL A N 1
ATOM 1207 C CA . VAL A 1 165 ? -16.012 4.787 12.870 1.00 97.44 165 VAL A CA 1
ATOM 1208 C C . VAL A 1 165 ? -16.775 4.561 11.568 1.00 97.44 165 VAL A C 1
ATOM 1210 O O . VAL A 1 165 ? -16.809 5.467 10.754 1.00 97.44 165 VAL A O 1
ATOM 1213 N N . ALA A 1 166 ? -17.405 3.403 11.362 1.00 97.00 166 ALA A N 1
ATOM 1214 C CA . ALA A 1 166 ? -18.195 3.166 10.153 1.00 97.00 166 ALA A CA 1
ATOM 1215 C C . ALA A 1 166 ? -19.426 4.079 10.058 1.00 97.00 166 ALA A C 1
ATOM 1217 O O . ALA A 1 166 ? -19.674 4.653 9.002 1.00 97.00 166 ALA A O 1
ATOM 1218 N N . ASP A 1 167 ? -20.144 4.268 11.164 1.00 96.38 167 ASP A N 1
ATOM 1219 C CA . ASP A 1 167 ? -21.339 5.117 11.222 1.00 96.38 167 ASP A CA 1
ATOM 1220 C C . ASP A 1 167 ? -21.013 6.598 10.958 1.00 96.38 167 ASP A C 1
ATOM 1222 O O . ASP A 1 167 ? -21.853 7.348 10.464 1.00 96.38 167 ASP A O 1
ATOM 1226 N N . ALA A 1 168 ? -19.771 7.019 11.222 1.00 96.00 168 ALA A N 1
ATOM 1227 C CA . ALA A 1 168 ? -19.277 8.359 10.918 1.00 96.00 168 ALA A CA 1
ATOM 1228 C C . ALA A 1 168 ? -19.088 8.631 9.409 1.00 96.00 168 ALA A C 1
ATOM 1230 O O . ALA A 1 168 ? -18.862 9.787 9.038 1.00 96.00 168 ALA A O 1
ATOM 1231 N N . PHE A 1 169 ? -19.194 7.602 8.556 1.00 95.50 169 PHE A N 1
ATOM 1232 C CA . PHE A 1 169 ? -19.109 7.677 7.091 1.00 95.50 169 PHE A CA 1
ATOM 1233 C C . PHE A 1 169 ? -20.271 6.897 6.431 1.00 95.50 169 PHE A C 1
ATOM 1235 O O . PHE A 1 169 ? -20.048 5.868 5.792 1.00 95.50 169 PHE A O 1
ATOM 1242 N N . PRO A 1 170 ? -21.525 7.365 6.560 1.00 91.81 170 PRO A N 1
ATOM 1243 C CA . PRO A 1 170 ? -22.718 6.578 6.223 1.00 91.81 170 PRO A CA 1
ATOM 1244 C C . PRO A 1 170 ? -22.887 6.252 4.728 1.00 91.81 170 PRO A C 1
ATOM 1246 O O . PRO A 1 170 ? -23.585 5.300 4.390 1.00 91.81 170 PRO A O 1
ATOM 1249 N N . GLU A 1 171 ? -22.270 7.026 3.833 1.00 91.94 171 GLU A N 1
ATOM 1250 C CA . GLU A 1 171 ? -22.342 6.821 2.375 1.00 91.94 171 GLU A CA 1
ATOM 1251 C C . GLU A 1 171 ? -21.174 5.988 1.824 1.00 91.94 171 GLU A C 1
ATOM 1253 O O . GLU A 1 171 ? -21.110 5.716 0.626 1.00 91.94 171 GLU A O 1
ATOM 1258 N N . ALA A 1 172 ? -20.231 5.600 2.683 1.00 94.56 172 ALA A N 1
ATOM 1259 C CA . ALA A 1 172 ? -19.034 4.890 2.271 1.00 94.56 172 ALA A CA 1
ATOM 1260 C C . ALA A 1 172 ? -19.243 3.371 2.239 1.00 94.56 172 ALA A C 1
ATOM 1262 O O . ALA A 1 172 ? -20.025 2.795 2.998 1.00 94.56 172 ALA A O 1
ATOM 1263 N N . ASN A 1 173 ? -18.471 2.699 1.389 1.00 96.19 173 ASN A N 1
ATOM 1264 C CA . ASN A 1 173 ? -18.413 1.247 1.364 1.00 96.19 173 ASN A CA 1
ATOM 1265 C C . ASN A 1 173 ? -17.565 0.745 2.528 1.00 96.19 173 ASN A C 1
ATOM 1267 O O . ASN A 1 173 ? -16.436 1.187 2.743 1.00 96.19 173 ASN A O 1
ATOM 1271 N N . VAL A 1 174 ? -18.104 -0.211 3.275 1.00 97.12 174 VAL A N 1
ATOM 1272 C CA . VAL A 1 174 ? -17.487 -0.689 4.508 1.00 97.12 174 VAL A CA 1
ATOM 1273 C C . VAL A 1 174 ? -17.019 -2.127 4.343 1.00 97.12 174 VAL A C 1
ATOM 1275 O O . VAL A 1 174 ? -17.810 -3.030 4.079 1.00 97.12 174 VAL A O 1
ATOM 1278 N N . SER A 1 175 ? -15.732 -2.357 4.582 1.00 96.94 175 SER A N 1
ATOM 1279 C CA . SER A 1 175 ? -15.133 -3.685 4.674 1.00 96.94 175 SER A CA 1
ATOM 1280 C C . SER A 1 175 ? -14.657 -3.962 6.098 1.00 96.94 175 SER A C 1
ATOM 1282 O O . SER A 1 175 ? -14.123 -3.093 6.792 1.00 96.94 175 SER A O 1
ATOM 1284 N N . ARG A 1 176 ? -14.859 -5.202 6.546 1.00 96.88 176 ARG A N 1
ATOM 1285 C CA . ARG A 1 176 ? -14.418 -5.711 7.855 1.00 96.88 176 ARG A CA 1
ATOM 1286 C C . ARG A 1 176 ? -13.296 -6.751 7.718 1.00 96.88 176 ARG A C 1
ATOM 1288 O O . ARG A 1 176 ? -13.141 -7.607 8.581 1.00 96.88 176 ARG A O 1
ATOM 1295 N N . LEU A 1 177 ? -12.552 -6.699 6.608 1.00 96.12 177 LEU A N 1
ATOM 1296 C CA . LEU A 1 177 ? -11.513 -7.676 6.261 1.00 96.12 177 LEU A CA 1
ATOM 1297 C C . LEU A 1 177 ? -10.383 -7.749 7.301 1.00 96.12 177 LEU A C 1
ATOM 1299 O O . LEU A 1 177 ? -9.968 -8.841 7.671 1.00 96.12 177 LEU A O 1
ATOM 1303 N N . ASP A 1 178 ? -9.897 -6.597 7.769 1.00 95.38 178 ASP A N 1
ATOM 1304 C CA . ASP A 1 178 ? -8.838 -6.500 8.782 1.00 95.38 178 ASP A CA 1
ATOM 1305 C C . ASP A 1 178 ? -9.019 -5.219 9.617 1.00 95.38 178 ASP A C 1
ATOM 1307 O O . ASP A 1 178 ? -8.377 -4.193 9.391 1.00 95.38 178 ASP A O 1
ATOM 1311 N N . GLY A 1 179 ? -9.978 -5.259 10.547 1.00 96.31 179 GLY A N 1
ATOM 1312 C CA . GLY A 1 179 ? -10.473 -4.081 11.266 1.00 96.31 179 GLY A CA 1
ATOM 1313 C C . GLY A 1 179 ? -11.681 -3.464 10.563 1.00 96.31 179 GLY A C 1
ATOM 1314 O O . GLY A 1 179 ? -12.612 -4.176 10.189 1.00 96.31 179 GLY A O 1
ATOM 1315 N N . VAL A 1 180 ? -11.686 -2.143 10.389 1.00 97.94 180 VAL A N 1
ATOM 1316 C CA . VAL A 1 180 ? -12.680 -1.426 9.582 1.00 97.94 180 VAL A CA 1
ATOM 1317 C C . VAL A 1 180 ? -11.986 -0.622 8.495 1.00 97.94 180 VAL A C 1
ATOM 1319 O O . VAL A 1 180 ? -11.225 0.299 8.786 1.00 97.94 180 VAL A O 1
ATOM 1322 N N . ARG A 1 181 ? -12.281 -0.960 7.240 1.00 98.06 181 ARG A N 1
ATOM 1323 C CA . ARG A 1 181 ? -11.919 -0.166 6.070 1.00 98.06 181 ARG A CA 1
ATOM 1324 C C . ARG A 1 181 ? -13.162 0.532 5.533 1.00 98.06 181 ARG A C 1
ATOM 1326 O O . ARG A 1 181 ? -14.190 -0.112 5.341 1.00 98.06 181 ARG A O 1
ATOM 1333 N N . ILE A 1 182 ? -13.053 1.833 5.327 1.00 97.81 182 ILE A N 1
ATOM 1334 C CA . ILE A 1 182 ? -14.081 2.722 4.801 1.00 97.81 182 ILE A CA 1
ATOM 1335 C C . ILE A 1 182 ? -13.568 3.242 3.465 1.00 97.81 182 ILE A C 1
ATOM 1337 O O . ILE A 1 182 ? -12.516 3.873 3.424 1.00 97.81 182 ILE A O 1
ATOM 1341 N N . GLU A 1 183 ? -14.284 2.964 2.388 1.00 95.94 183 GLU A N 1
ATOM 1342 C CA . GLU A 1 183 ? -13.949 3.404 1.036 1.00 95.94 183 GLU A CA 1
ATOM 1343 C C . GLU A 1 183 ? -14.988 4.423 0.576 1.00 95.94 183 GLU A C 1
ATOM 1345 O O . GLU A 1 183 ? -16.184 4.134 0.524 1.00 95.94 183 GLU A O 1
ATOM 1350 N N . PHE A 1 184 ? -14.525 5.626 0.264 1.00 92.50 184 PHE A N 1
ATOM 1351 C CA . PHE A 1 184 ? -15.331 6.728 -0.251 1.00 92.50 184 PHE A CA 1
ATOM 1352 C C . PHE A 1 184 ? -14.801 7.136 -1.631 1.00 92.50 184 PHE A C 1
ATOM 1354 O O . PHE A 1 184 ? -13.752 6.663 -2.061 1.00 92.50 184 PHE A O 1
ATOM 1361 N N . THR A 1 185 ? -15.533 7.990 -2.349 1.00 86.69 185 THR A N 1
ATOM 1362 C CA . THR A 1 185 ? -15.261 8.297 -3.767 1.00 86.69 185 THR A CA 1
ATOM 1363 C C . THR A 1 185 ? -13.803 8.669 -4.045 1.00 86.69 185 THR A C 1
ATOM 1365 O O . THR A 1 185 ? -13.213 8.150 -4.987 1.00 86.69 185 THR A O 1
ATOM 1368 N N . ASP A 1 186 ? -13.211 9.506 -3.190 1.00 84.00 186 ASP A N 1
ATOM 1369 C CA . ASP A 1 186 ? -11.884 10.089 -3.415 1.00 84.00 186 ASP A CA 1
ATOM 1370 C C . ASP A 1 186 ? -10.810 9.558 -2.446 1.00 84.00 186 ASP A C 1
ATOM 1372 O O . ASP A 1 186 ? -9.784 10.205 -2.227 1.00 84.00 186 ASP A O 1
ATOM 1376 N N . GLY A 1 187 ? -11.031 8.394 -1.822 1.00 94.19 187 GLY A N 1
ATOM 1377 C CA . GLY A 1 187 ? -10.059 7.846 -0.880 1.00 94.19 187 GLY A CA 1
ATOM 1378 C C . GLY A 1 187 ? -10.570 6.721 0.011 1.00 94.19 187 GLY A C 1
ATOM 1379 O O . GLY A 1 187 ? -11.613 6.111 -0.218 1.00 94.19 187 GLY A O 1
ATOM 1380 N N . TRP A 1 188 ? -9.796 6.420 1.047 1.00 97.31 188 TRP A N 1
ATOM 1381 C CA . TRP A 1 188 ? -10.173 5.412 2.030 1.00 97.31 188 TRP A CA 1
ATOM 1382 C C . TRP A 1 188 ? -9.568 5.691 3.397 1.00 97.31 188 TRP A C 1
ATOM 1384 O O . TRP A 1 188 ? -8.611 6.447 3.550 1.00 97.31 188 TRP A O 1
ATOM 1394 N N . LEU A 1 189 ? -10.117 5.014 4.396 1.00 98.25 189 LEU A N 1
ATOM 1395 C CA . LEU A 1 189 ? -9.633 4.962 5.764 1.00 98.25 189 LEU A CA 1
ATOM 1396 C C . LEU A 1 189 ? -9.591 3.503 6.220 1.00 98.25 189 LEU A C 1
ATOM 1398 O O . LEU A 1 189 ? -10.527 2.752 5.980 1.00 98.25 189 LEU A O 1
ATOM 1402 N N . LEU A 1 190 ? -8.539 3.105 6.924 1.00 98.44 190 LEU A N 1
ATOM 1403 C CA . LEU A 1 190 ? -8.430 1.836 7.631 1.00 98.44 190 LEU A CA 1
ATOM 1404 C C . LEU A 1 190 ? -8.161 2.114 9.108 1.00 98.44 190 LEU A C 1
ATOM 1406 O O . LEU A 1 190 ? -7.127 2.693 9.437 1.00 98.44 190 LEU A O 1
ATOM 1410 N N . ALA A 1 191 ? -9.036 1.646 9.997 1.00 98.12 191 ALA A N 1
ATOM 1411 C CA . ALA A 1 191 ? -8.748 1.535 11.422 1.00 98.12 191 ALA A CA 1
ATOM 1412 C C . ALA A 1 191 ? -8.560 0.058 11.793 1.00 98.12 191 ALA A C 1
ATOM 1414 O O . ALA A 1 191 ? -9.461 -0.765 11.626 1.00 98.12 191 ALA A O 1
ATOM 1415 N N . ARG A 1 192 ? -7.371 -0.279 12.298 1.00 96.81 192 ARG A N 1
ATOM 1416 C CA . ARG A 1 192 ? -6.965 -1.653 12.604 1.00 96.81 192 ARG A CA 1
ATOM 1417 C C . ARG A 1 192 ? -6.340 -1.759 13.987 1.00 96.81 192 ARG A C 1
ATOM 1419 O O . ARG A 1 192 ? -5.373 -1.060 14.292 1.00 96.81 192 ARG A O 1
ATOM 1426 N N . ALA A 1 193 ? -6.852 -2.664 14.814 1.00 95.62 193 ALA A N 1
ATOM 1427 C CA . ALA A 1 193 ? -6.275 -2.943 16.124 1.00 95.62 193 ALA A CA 1
ATOM 1428 C C . ALA A 1 193 ? -4.901 -3.614 15.977 1.00 95.62 193 ALA A C 1
ATOM 1430 O O . ALA A 1 193 ? -4.693 -4.451 15.101 1.00 95.62 193 ALA A O 1
ATOM 1431 N N . SER A 1 194 ? -3.944 -3.245 16.826 1.00 91.50 194 SER A N 1
ATOM 1432 C CA . SER A 1 194 ? -2.681 -3.973 16.912 1.00 91.50 194 SER A CA 1
ATOM 1433 C C . SER A 1 194 ? -2.891 -5.307 17.627 1.00 91.50 194 SER A C 1
ATOM 1435 O O . SER A 1 194 ? -3.566 -5.367 18.650 1.00 91.50 194 SER A O 1
ATOM 1437 N N . ASN A 1 195 ? -2.269 -6.371 17.120 1.00 85.50 195 ASN A N 1
ATOM 1438 C CA . ASN A 1 195 ? -2.323 -7.691 17.757 1.00 85.50 195 ASN A CA 1
ATOM 1439 C C . ASN A 1 195 ? -1.469 -7.770 19.032 1.00 85.50 195 ASN A C 1
ATOM 1441 O O . ASN A 1 195 ? -1.681 -8.649 19.861 1.00 85.50 195 ASN A O 1
ATOM 1445 N N . THR A 1 196 ? -0.489 -6.876 19.175 1.00 87.44 196 THR A N 1
ATOM 1446 C CA . THR A 1 196 ? 0.545 -6.940 20.221 1.00 87.44 196 THR A CA 1
ATOM 1447 C C . THR A 1 196 ? 0.517 -5.762 21.187 1.00 87.44 196 THR A C 1
ATOM 1449 O O . THR A 1 196 ? 1.115 -5.835 22.255 1.00 87.44 196 THR A O 1
ATOM 1452 N N . GLU A 1 197 ? -0.161 -4.672 20.834 1.00 90.31 197 GLU A N 1
ATOM 1453 C CA . GLU A 1 197 ? -0.145 -3.416 21.587 1.00 90.31 197 GLU A CA 1
ATOM 1454 C C . GLU A 1 197 ? -1.579 -2.899 21.774 1.00 90.31 197 GLU A C 1
ATOM 1456 O O . GLU A 1 197 ? -2.411 -3.104 20.890 1.00 90.31 197 GLU A O 1
ATOM 1461 N N . PRO A 1 198 ? -1.895 -2.179 22.865 1.00 93.56 198 PRO A N 1
ATOM 1462 C CA . PRO A 1 198 ? -3.215 -1.585 23.083 1.00 93.56 198 PRO A CA 1
ATOM 1463 C C . PRO A 1 198 ? -3.390 -0.307 22.243 1.00 93.56 198 PRO A C 1
ATOM 1465 O O . PRO A 1 198 ? -3.609 0.784 22.765 1.00 93.56 198 PRO A O 1
ATOM 1468 N N . ILE A 1 199 ? -3.239 -0.428 20.923 1.00 96.19 199 ILE A N 1
ATOM 1469 C CA . ILE A 1 199 ? -3.359 0.678 19.971 1.00 96.19 199 ILE A CA 1
ATOM 1470 C C . ILE A 1 199 ? -4.251 0.296 18.792 1.00 96.19 199 ILE A C 1
ATOM 1472 O O . ILE A 1 199 ? -4.310 -0.866 18.385 1.00 96.19 199 ILE A O 1
ATOM 1476 N N . VAL A 1 200 ? -4.867 1.302 18.180 1.00 97.12 200 VAL A N 1
ATOM 1477 C CA . VAL A 1 200 ? -5.455 1.210 16.841 1.00 97.12 200 VAL A CA 1
ATOM 1478 C C . VAL A 1 200 ? -4.600 2.026 15.884 1.00 97.12 200 VAL A C 1
ATOM 1480 O O . VAL A 1 200 ? -4.343 3.205 16.114 1.00 97.12 200 VAL A O 1
ATOM 1483 N N . ARG A 1 201 ? -4.142 1.395 14.805 1.00 97.31 201 ARG A N 1
ATOM 1484 C CA . ARG A 1 201 ? -3.512 2.080 13.677 1.00 97.31 201 ARG A CA 1
ATOM 1485 C C . ARG A 1 201 ? -4.615 2.645 12.797 1.00 97.31 201 ARG A C 1
ATOM 1487 O O . ARG A 1 201 ? -5.531 1.909 12.440 1.00 97.31 201 ARG A O 1
ATOM 1494 N N . ILE A 1 202 ? -4.509 3.924 12.460 1.00 97.81 202 ILE A N 1
ATOM 1495 C CA . ILE A 1 202 ? -5.403 4.582 11.514 1.00 97.81 202 ILE A CA 1
ATOM 1496 C C . ILE A 1 202 ? -4.578 5.018 10.314 1.00 97.81 202 ILE A C 1
ATOM 1498 O O . ILE A 1 202 ? -3.563 5.695 10.465 1.00 97.81 202 ILE A O 1
ATOM 1502 N N . ILE A 1 203 ? -5.005 4.608 9.131 1.00 97.62 203 ILE A N 1
ATOM 1503 C CA . ILE A 1 203 ? -4.376 4.964 7.865 1.00 97.62 203 ILE A CA 1
ATOM 1504 C C . ILE A 1 203 ? -5.458 5.565 6.988 1.00 97.62 203 ILE A C 1
ATOM 1506 O O . ILE A 1 203 ? -6.525 4.973 6.883 1.00 97.62 203 ILE A O 1
ATOM 1510 N N . ALA A 1 204 ? -5.201 6.713 6.379 1.00 98.00 204 ALA A N 1
ATOM 1511 C CA . ALA A 1 204 ? -6.101 7.285 5.391 1.00 98.00 204 ALA A CA 1
ATOM 1512 C C . ALA A 1 204 ? -5.336 7.654 4.130 1.00 98.00 204 ALA A C 1
ATOM 1514 O O . ALA A 1 204 ? -4.196 8.113 4.206 1.00 98.00 204 ALA A O 1
ATOM 1515 N N . GLU A 1 205 ? -5.992 7.479 2.994 1.00 97.38 205 GLU A N 1
ATOM 1516 C CA . GLU A 1 205 ? -5.570 8.002 1.706 1.00 97.38 205 GLU A CA 1
ATOM 1517 C C . GLU A 1 205 ? -6.622 8.978 1.193 1.00 97.38 205 GLU A C 1
ATOM 1519 O O . GLU A 1 205 ? -7.816 8.685 1.261 1.00 97.38 205 GLU A O 1
ATOM 1524 N N . ALA A 1 206 ? -6.175 10.117 0.675 1.00 96.50 206 ALA A N 1
ATOM 1525 C CA . ALA A 1 206 ? -7.027 11.114 0.033 1.00 96.50 206 ALA A CA 1
ATOM 1526 C C . ALA A 1 206 ? -6.248 11.864 -1.059 1.00 96.50 206 ALA A C 1
ATOM 1528 O O . ALA A 1 206 ? -5.066 11.585 -1.279 1.00 96.50 206 ALA A O 1
ATOM 1529 N N . ALA A 1 207 ? -6.888 12.837 -1.713 1.00 93.38 207 ALA A N 1
ATOM 1530 C CA . ALA A 1 207 ? -6.277 13.616 -2.792 1.00 93.38 207 ALA A CA 1
ATOM 1531 C C . ALA A 1 207 ? -5.058 14.450 -2.342 1.00 93.38 207 ALA A C 1
ATOM 1533 O O . ALA A 1 207 ? -4.161 14.760 -3.125 1.00 93.38 207 ALA A O 1
ATOM 1534 N N . ASP A 1 208 ? -5.017 14.828 -1.065 1.00 94.62 208 ASP A N 1
ATOM 1535 C CA . ASP A 1 208 ? -3.927 15.599 -0.483 1.00 94.62 208 ASP A CA 1
ATOM 1536 C C . ASP A 1 208 ? -3.761 15.317 1.019 1.00 94.62 208 ASP A C 1
ATOM 1538 O O . ASP A 1 208 ? -4.566 14.636 1.665 1.00 94.62 208 ASP A O 1
ATOM 1542 N N . GLU A 1 209 ? -2.675 15.843 1.584 1.00 95.06 209 GLU A N 1
ATOM 1543 C CA . GLU A 1 209 ? -2.350 15.704 3.003 1.00 95.06 209 GLU A CA 1
ATOM 1544 C C . GLU A 1 209 ? -3.424 16.289 3.926 1.00 95.06 209 GLU A C 1
ATOM 1546 O O . GLU A 1 209 ? -3.734 15.680 4.950 1.00 95.06 209 GLU A O 1
ATOM 1551 N N . GLN A 1 210 ? -4.001 17.440 3.583 1.00 96.69 210 GLN A N 1
ATOM 1552 C CA . GLN A 1 210 ? -4.990 18.102 4.427 1.00 96.69 210 GLN A CA 1
ATOM 1553 C C . GLN A 1 210 ? -6.261 17.253 4.538 1.00 96.69 210 GLN A C 1
ATOM 1555 O O . GLN A 1 210 ? -6.779 17.057 5.639 1.00 96.69 210 GLN A O 1
ATOM 1560 N N . GLN A 1 211 ? -6.733 16.707 3.419 1.00 96.31 211 GLN A N 1
ATOM 1561 C CA . GLN A 1 211 ? -7.881 15.809 3.383 1.00 96.31 211 GLN A CA 1
ATOM 1562 C C . GLN A 1 211 ? -7.596 14.507 4.132 1.00 96.31 211 GLN A C 1
ATOM 1564 O O . GLN A 1 211 ? -8.396 14.111 4.979 1.00 96.31 211 GLN A O 1
ATOM 1569 N N . ALA A 1 212 ? -6.440 13.875 3.903 1.00 97.38 212 ALA A N 1
ATOM 1570 C CA . ALA A 1 212 ? -6.080 12.634 4.588 1.00 97.38 212 ALA A CA 1
ATOM 1571 C C . ALA A 1 212 ? -6.037 12.823 6.116 1.00 97.38 212 ALA A C 1
ATOM 1573 O O . ALA A 1 212 ? -6.565 12.001 6.867 1.00 97.38 212 ALA A O 1
ATOM 1574 N N . LEU A 1 213 ? -5.468 13.938 6.590 1.00 97.62 213 LEU A N 1
ATOM 1575 C CA . LEU A 1 213 ? -5.449 14.283 8.014 1.00 97.62 213 LEU A CA 1
ATOM 1576 C C . LEU A 1 213 ? -6.849 14.584 8.563 1.00 97.62 213 LEU A C 1
ATOM 1578 O O . LEU A 1 213 ? -7.158 14.164 9.676 1.00 97.62 213 LEU A O 1
ATOM 1582 N N . SER A 1 214 ? -7.708 15.254 7.790 1.00 97.31 214 SER A N 1
ATOM 1583 C CA . SER A 1 214 ? -9.093 15.528 8.189 1.00 97.31 214 SER A CA 1
ATOM 1584 C C . SER A 1 214 ? -9.908 14.241 8.365 1.00 97.31 214 SER A C 1
ATOM 1586 O O . SER A 1 214 ? -10.592 14.081 9.378 1.00 97.31 214 SER A O 1
ATOM 1588 N N . VAL A 1 215 ? -9.772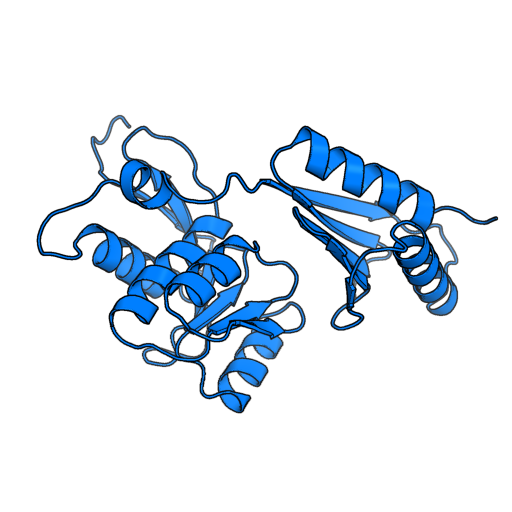 13.284 7.440 1.00 97.38 215 VAL A N 1
ATOM 1589 C CA . VAL A 1 215 ? -10.416 11.962 7.535 1.00 97.38 215 VAL A CA 1
ATOM 1590 C C . VAL A 1 215 ? -9.918 11.209 8.774 1.00 97.38 215 VAL A C 1
ATOM 1592 O O . VAL A 1 215 ? -10.721 10.644 9.521 1.00 97.38 215 VAL A O 1
ATOM 1595 N N . ILE A 1 216 ? -8.605 11.240 9.038 1.00 98.12 216 ILE A N 1
ATOM 1596 C CA . ILE A 1 216 ? -8.013 10.650 10.248 1.00 98.12 216 ILE A CA 1
ATOM 1597 C C . ILE A 1 216 ? -8.586 11.289 11.510 1.00 98.12 216 ILE A C 1
ATOM 1599 O O . ILE A 1 216 ? -8.938 10.570 12.444 1.00 98.12 216 ILE A O 1
ATOM 1603 N N . GLU A 1 217 ? -8.666 12.616 11.570 1.00 97.81 217 GLU A N 1
ATOM 1604 C CA . GLU A 1 217 ? -9.167 13.330 12.744 1.00 97.81 217 GLU A CA 1
ATOM 1605 C C . GLU A 1 217 ? -10.631 12.972 13.026 1.00 97.81 217 GLU A C 1
ATOM 1607 O O . GLU A 1 217 ? -10.981 12.656 14.166 1.00 97.81 217 GLU A O 1
ATOM 1612 N N . HIS A 1 218 ? -11.471 12.961 11.987 1.00 97.19 218 HIS A N 1
ATOM 1613 C CA . HIS A 1 218 ? -12.884 12.592 12.088 1.00 97.19 218 HIS A CA 1
ATOM 1614 C C . HIS A 1 218 ? -13.059 11.162 12.607 1.00 97.19 218 HIS A C 1
ATOM 1616 O O . HIS A 1 218 ? -13.762 10.931 13.592 1.00 97.19 218 HIS A O 1
ATOM 1622 N N . ALA A 1 219 ? -12.330 10.211 12.019 1.00 97.50 219 ALA A N 1
ATOM 1623 C CA . ALA A 1 219 ? -12.324 8.822 12.463 1.00 97.50 219 ALA A CA 1
ATOM 1624 C C . ALA A 1 219 ? -11.805 8.658 13.895 1.00 97.50 219 ALA A C 1
ATOM 1626 O O . ALA A 1 219 ? -12.343 7.867 14.665 1.00 97.50 219 ALA A O 1
ATOM 1627 N N . SER A 1 220 ? -10.773 9.415 14.272 1.00 97.25 220 SER A N 1
ATOM 1628 C CA . SER A 1 220 ? -10.181 9.361 15.611 1.00 97.25 220 SER A CA 1
ATOM 1629 C C . SER A 1 220 ? -11.168 9.817 16.682 1.00 97.25 220 SER A C 1
ATOM 1631 O O . SER A 1 220 ? -11.259 9.189 17.738 1.00 97.25 220 SER A O 1
ATOM 1633 N N . LYS A 1 221 ? -11.932 10.879 16.397 1.00 96.94 221 LYS A N 1
ATOM 1634 C CA . LYS A 1 221 ? -13.008 11.360 17.273 1.00 96.94 221 LYS A CA 1
ATOM 1635 C C . LYS A 1 221 ? -14.096 10.301 17.426 1.00 96.94 221 LYS A C 1
ATOM 1637 O O . LYS A 1 221 ? -14.400 9.931 18.553 1.00 96.94 221 LYS A O 1
ATOM 1642 N N . ALA A 1 222 ? -14.601 9.752 16.318 1.00 96.88 222 ALA A N 1
ATOM 1643 C CA . ALA A 1 222 ? -15.633 8.712 16.342 1.00 96.88 222 ALA A CA 1
ATOM 1644 C C . ALA A 1 222 ? -15.181 7.441 17.087 1.00 96.88 222 ALA A C 1
ATOM 1646 O O . ALA A 1 222 ? -15.942 6.835 17.844 1.00 96.88 222 ALA A O 1
ATOM 1647 N N . LEU A 1 223 ? -13.915 7.050 16.917 1.00 96.31 223 LEU A N 1
ATOM 1648 C CA . LEU A 1 223 ? -13.340 5.892 17.593 1.00 96.31 223 LEU A CA 1
ATOM 1649 C C . LEU A 1 223 ? -13.368 6.066 19.116 1.00 96.31 223 LEU A C 1
ATOM 1651 O O . LEU A 1 223 ? -13.764 5.144 19.831 1.00 96.31 223 LEU A O 1
ATOM 1655 N N . LEU A 1 224 ? -12.960 7.235 19.611 1.00 94.69 224 LEU A N 1
ATOM 1656 C CA . LEU A 1 224 ? -12.848 7.524 21.042 1.00 94.69 224 LEU A CA 1
ATOM 1657 C C . LEU A 1 224 ? -14.149 8.010 21.689 1.00 94.69 224 LEU A C 1
ATOM 1659 O O . LEU A 1 224 ? -14.188 8.114 22.914 1.00 94.69 224 LEU A O 1
ATOM 1663 N N . ASP A 1 225 ? -15.185 8.291 20.902 1.00 90.38 225 ASP A N 1
ATOM 1664 C CA . ASP A 1 225 ? -16.488 8.706 21.412 1.00 90.38 225 ASP A CA 1
ATOM 1665 C C . ASP A 1 225 ? -17.081 7.605 22.309 1.00 90.38 225 ASP A C 1
ATOM 1667 O O . ASP A 1 225 ? -17.202 6.451 21.897 1.00 90.38 225 ASP A O 1
ATOM 1671 N N . GLN A 1 226 ? -17.368 7.936 23.568 1.00 69.94 226 GLN A N 1
ATOM 1672 C CA . GLN A 1 226 ?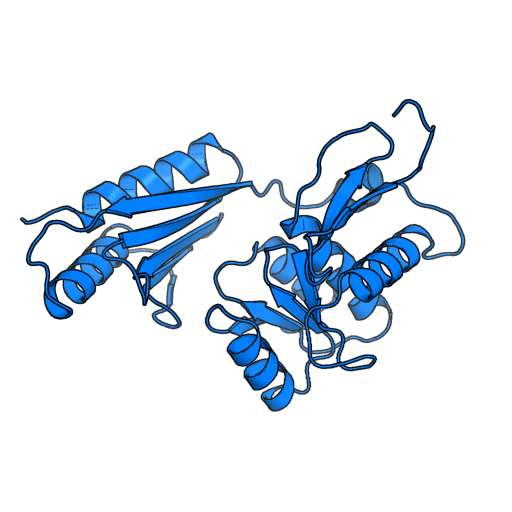 -17.942 7.014 24.559 1.00 69.94 226 GLN A CA 1
ATOM 1673 C C . GLN A 1 226 ? -19.411 7.337 24.860 1.00 69.94 226 GLN A C 1
ATOM 1675 O O . GLN A 1 226 ? -19.929 6.861 25.873 1.00 69.94 226 GLN A O 1
ATOM 1680 N N . SER A 1 227 ? -20.045 8.183 24.038 1.00 58.59 227 SER A N 1
ATOM 1681 C CA . SER A 1 227 ? -21.477 8.475 24.146 1.00 58.59 227 SER A CA 1
ATOM 1682 C C . SER A 1 227 ? -22.368 7.253 23.922 1.00 58.59 227 SER A C 1
ATOM 1684 O O . SER A 1 227 ? -21.956 6.301 23.215 1.00 58.59 227 SER A O 1
#

Secondary structure (DSSP, 8-state):
-TT--SEEEEE-TTS--EEEEETT--EEESHHHHHHHHHHHHTTS---EEEETTS-HHHHHHHHHTT--EEEEPSSHHHHHHHHHHHT-SEEEETTTEEE-TTT-SS--HHHHHHHHHHHHTGGGSPPPHHHHTTTS---EEEEEEEEPPTT--HHHHHHHHHHHHHTSTTSEEE-SSSEEEEETTEEEEEEE-SSSSEEEEEEEESSHHHHHHHHHHHHHHHH---

Foldseek 3Di:
DVVQDQKDWDADPVQLFIWIAGSVRHGPAQLVLQLLLLLLQLVPPAEEEEEAPQHDCSNVVSNVVSVHHYYHFHDDLVRRLVVCVVRVGQWYAYSNRFIAGVVVHSGGHNVSSVVSNQSSQCPPNHGNGPCRVCVPGQQKDKDKDKDQADPPDDPVLLVVLLVLLCVLPVPWDWDPNARIWTHDDFWIWDWHQDPPHNMTMIMIMGSDPVVRVVSVVSSVCSSPDPD

pLDDT: mean 95.46, std 4.45, range [58.59, 98.81]

Radius of gyration: 18.24 Å; chains: 1; bounding box: 48×37×56 Å